Protein AF-A0A7C4CBM2-F1 (afdb_monomer)

Organism: NCBI:txid2052148

Structure (mmCIF, N/CA/C/O backbone):
data_AF-A0A7C4CBM2-F1
#
_entry.id   AF-A0A7C4CBM2-F1
#
loop_
_atom_site.group_PDB
_atom_site.id
_atom_site.type_symbol
_atom_site.label_atom_id
_atom_site.label_alt_id
_atom_site.label_comp_id
_atom_site.label_asym_id
_atom_site.label_entity_id
_atom_site.label_seq_id
_atom_site.pdbx_PDB_ins_code
_atom_site.Cartn_x
_atom_site.Cartn_y
_atom_site.Cartn_z
_atom_site.occupancy
_atom_site.B_iso_or_equiv
_atom_site.auth_seq_id
_atom_site.auth_comp_id
_atom_site.auth_asym_id
_atom_site.auth_atom_id
_atom_site.pdbx_PDB_model_num
ATOM 1 N N . MET A 1 1 ? -11.984 -5.621 19.998 1.00 90.00 1 MET A N 1
ATOM 2 C CA . MET A 1 1 ? -11.445 -4.957 18.802 1.00 90.00 1 MET A CA 1
ATOM 3 C C . MET A 1 1 ? -11.208 -3.490 19.109 1.00 90.00 1 MET A C 1
ATOM 5 O O . MET A 1 1 ? -12.171 -2.756 19.350 1.00 90.00 1 MET A O 1
ATOM 9 N N . ARG A 1 2 ? -9.941 -3.088 19.108 1.00 93.88 2 ARG A N 1
ATOM 10 C CA . ARG A 1 2 ? -9.480 -1.703 19.082 1.00 93.88 2 ARG A CA 1
ATOM 11 C C . ARG A 1 2 ? -8.869 -1.413 17.710 1.00 93.88 2 ARG A C 1
ATOM 13 O O . ARG A 1 2 ? -8.189 -2.272 17.156 1.00 93.88 2 ARG A O 1
ATOM 20 N N . ILE A 1 3 ? -9.127 -0.228 17.161 1.00 96.00 3 ILE A N 1
ATOM 21 C CA . ILE A 1 3 ? -8.537 0.218 15.893 1.00 96.00 3 ILE A CA 1
ATOM 22 C C . ILE A 1 3 ? -7.892 1.590 16.076 1.00 96.00 3 ILE A C 1
ATOM 24 O O . ILE A 1 3 ? -8.563 2.545 16.479 1.00 96.00 3 ILE A O 1
ATOM 28 N N . ASP A 1 4 ? -6.618 1.695 15.715 1.00 96.50 4 ASP A N 1
ATOM 29 C CA . ASP A 1 4 ? -5.874 2.949 15.618 1.00 96.50 4 ASP A CA 1
ATOM 30 C C . ASP A 1 4 ? -5.452 3.196 14.160 1.00 96.50 4 ASP A C 1
ATOM 32 O O . ASP A 1 4 ? -5.182 2.261 13.404 1.00 96.50 4 ASP A O 1
ATOM 36 N N . VAL A 1 5 ? -5.419 4.467 13.751 1.00 97.81 5 VAL A N 1
ATOM 37 C CA . VAL A 1 5 ? -4.916 4.883 12.433 1.00 97.81 5 VAL A CA 1
ATOM 38 C C . VAL A 1 5 ? -3.809 5.904 12.640 1.00 97.81 5 VAL A C 1
ATOM 40 O O . VAL A 1 5 ? -4.028 6.931 13.281 1.00 97.81 5 VAL A O 1
ATOM 43 N N . PHE A 1 6 ? -2.651 5.650 12.045 1.00 97.81 6 PHE A N 1
ATOM 44 C CA . PHE A 1 6 ? -1.525 6.573 11.999 1.00 97.81 6 PHE A CA 1
ATOM 45 C C . PHE A 1 6 ? -1.424 7.157 10.593 1.00 97.81 6 PHE A C 1
ATOM 47 O O . PHE A 1 6 ? -1.439 6.428 9.601 1.00 97.81 6 PHE A O 1
ATOM 54 N N . ALA A 1 7 ? -1.364 8.485 10.500 1.00 97.50 7 ALA A N 1
ATOM 55 C CA . ALA A 1 7 ? -1.367 9.181 9.214 1.00 97.50 7 ALA A CA 1
ATOM 56 C C . ALA A 1 7 ? -0.009 9.155 8.489 1.00 97.50 7 ALA A C 1
ATOM 58 O O . ALA A 1 7 ? 0.059 9.486 7.307 1.00 97.50 7 ALA A O 1
ATOM 59 N N . THR A 1 8 ? 1.050 8.780 9.204 1.00 97.06 8 THR A N 1
ATOM 60 C CA . THR A 1 8 ? 2.399 8.506 8.699 1.00 97.06 8 THR A CA 1
ATOM 61 C C . THR A 1 8 ? 3.011 7.390 9.563 1.00 97.06 8 THR A C 1
ATOM 63 O O . THR A 1 8 ? 2.512 7.138 10.665 1.00 97.06 8 THR A O 1
ATOM 66 N N . PRO A 1 9 ? 4.110 6.739 9.141 1.00 94.81 9 PRO A N 1
ATOM 67 C 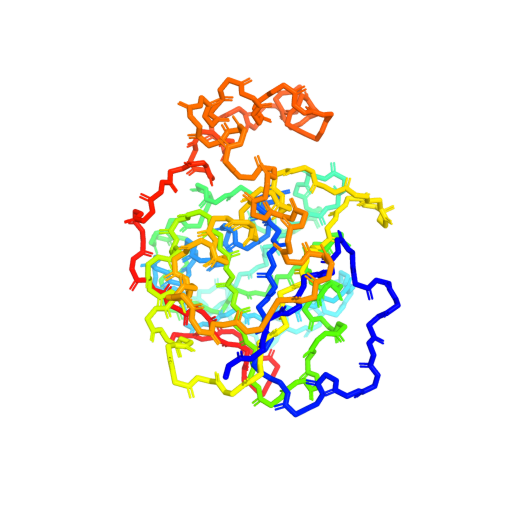CA . PRO A 1 9 ? 4.827 5.779 9.988 1.00 94.81 9 PRO A CA 1
ATOM 68 C C . PRO A 1 9 ? 5.616 6.435 11.141 1.00 94.81 9 PRO A C 1
ATOM 70 O O . PRO A 1 9 ? 6.256 5.741 11.929 1.00 94.81 9 PRO A O 1
ATOM 73 N N . VAL A 1 10 ? 5.608 7.768 11.259 1.00 89.69 10 VAL A N 1
ATOM 74 C CA . VAL A 1 10 ? 6.316 8.486 12.326 1.00 89.69 10 VAL A CA 1
ATOM 75 C C . VAL A 1 10 ? 5.498 8.438 13.615 1.00 89.69 10 VAL A C 1
ATOM 77 O O . VAL A 1 10 ? 4.312 8.756 13.621 1.00 89.69 10 VAL A O 1
ATOM 80 N N . GLY A 1 11 ? 6.151 8.094 14.728 1.00 84.81 11 GLY A N 1
ATOM 81 C CA . GLY A 1 11 ? 5.508 8.067 16.046 1.00 84.81 11 GLY A CA 1
ATOM 82 C C . GLY A 1 11 ? 4.678 6.811 16.314 1.00 84.81 11 GLY A C 1
ATOM 83 O O . GLY A 1 11 ? 3.814 6.835 17.190 1.00 84.81 11 GLY A O 1
ATOM 84 N N . LEU A 1 12 ? 4.931 5.721 15.581 1.00 91.69 12 LEU A N 1
ATOM 85 C CA . LEU A 1 12 ? 4.321 4.427 15.877 1.00 91.69 12 LEU A CA 1
ATOM 86 C C . LEU A 1 12 ? 4.707 3.955 17.290 1.00 91.69 12 LEU A C 1
ATOM 88 O O . LEU A 1 12 ? 5.876 4.057 17.678 1.00 91.69 12 LEU A O 1
ATOM 92 N N . PRO A 1 13 ? 3.748 3.437 18.074 1.00 86.81 13 PRO A N 1
ATOM 93 C CA . PRO A 1 13 ? 4.019 2.979 19.424 1.00 86.81 13 PRO A CA 1
ATOM 94 C C . PRO A 1 13 ? 4.824 1.669 19.401 1.00 86.81 13 PRO A C 1
ATOM 96 O O . PRO A 1 13 ? 4.594 0.826 18.531 1.00 86.81 13 PRO A O 1
ATOM 99 N N . PRO A 1 14 ? 5.680 1.416 20.409 1.00 80.62 14 PRO A N 1
ATOM 100 C CA . PRO A 1 14 ? 6.378 0.133 20.547 1.00 80.62 14 PRO A CA 1
ATOM 101 C C . PRO A 1 14 ? 5.435 -1.081 20.592 1.00 80.62 14 PRO A C 1
ATOM 103 O O . PRO A 1 14 ? 5.788 -2.161 20.129 1.00 80.62 14 PRO A O 1
ATOM 106 N N . ALA A 1 15 ? 4.209 -0.891 21.094 1.00 84.75 15 ALA A N 1
ATOM 107 C CA . ALA A 1 15 ? 3.182 -1.927 21.210 1.00 84.75 15 ALA A CA 1
ATOM 108 C C . ALA A 1 15 ? 2.657 -2.467 19.863 1.00 84.75 15 ALA A C 1
ATOM 110 O O . ALA A 1 15 ? 1.847 -3.391 19.860 1.00 84.75 15 ALA A O 1
ATOM 111 N N . ILE A 1 16 ? 3.113 -1.938 18.719 1.00 89.31 16 ILE A N 1
ATOM 112 C CA . ILE A 1 16 ? 2.714 -2.426 17.391 1.00 89.31 16 ILE A CA 1
ATOM 113 C C . ILE A 1 16 ? 2.991 -3.927 17.197 1.00 89.31 16 ILE A C 1
ATOM 115 O O . ILE A 1 16 ? 2.276 -4.578 16.435 1.00 89.31 16 ILE A O 1
ATOM 119 N N . GLN A 1 17 ? 3.964 -4.478 17.935 1.00 90.94 17 GLN A N 1
ATOM 120 C CA . GLN A 1 17 ? 4.345 -5.894 17.923 1.00 90.94 17 GLN A CA 1
ATOM 121 C C . GLN A 1 17 ? 3.181 -6.847 18.230 1.00 90.94 17 GLN A C 1
ATOM 123 O O . GLN A 1 17 ? 3.126 -7.929 17.661 1.00 90.94 17 GLN A O 1
ATOM 128 N N . GLU A 1 18 ? 2.197 -6.427 19.026 1.00 92.12 18 GLU A N 1
ATOM 129 C CA . GLU A 1 18 ? 1.042 -7.263 19.394 1.00 92.12 18 GLU A CA 1
ATOM 130 C C . GLU A 1 18 ? -0.143 -7.131 18.414 1.00 92.12 18 GLU A C 1
ATOM 132 O O . GLU A 1 18 ? -1.116 -7.895 18.456 1.00 92.12 18 GLU A O 1
ATOM 137 N N . THR A 1 19 ? -0.071 -6.166 17.494 1.00 95.06 19 THR A N 1
ATOM 138 C CA . THR A 1 19 ? -1.201 -5.766 16.644 1.00 95.06 19 THR A CA 1
ATOM 139 C C . THR A 1 19 ? -1.197 -6.454 15.282 1.00 95.06 19 THR A C 1
ATOM 141 O O . THR A 1 19 ? -0.156 -6.874 14.772 1.00 95.06 19 THR A O 1
ATOM 144 N N . ALA A 1 20 ? -2.374 -6.535 14.660 1.00 97.75 20 ALA A N 1
ATOM 145 C CA . ALA A 1 20 ? -2.473 -6.743 13.222 1.00 97.75 20 ALA A CA 1
ATOM 146 C C . ALA A 1 20 ? -2.338 -5.385 12.519 1.00 97.75 20 ALA A C 1
ATOM 148 O O . ALA A 1 20 ? -3.213 -4.524 12.629 1.00 97.75 20 ALA A O 1
ATOM 149 N N . ALA A 1 21 ? -1.228 -5.178 11.819 1.00 98.25 21 ALA A N 1
ATOM 150 C CA . ALA A 1 21 ? -0.918 -3.937 11.134 1.00 98.25 21 ALA A CA 1
ATOM 151 C C . ALA A 1 21 ? -1.314 -3.981 9.649 1.00 98.25 21 ALA A C 1
ATOM 153 O O . ALA A 1 21 ? -1.191 -5.012 8.988 1.00 98.25 21 ALA A O 1
ATOM 154 N N . VAL A 1 22 ? -1.765 -2.850 9.106 1.00 98.75 22 VAL A N 1
ATOM 155 C CA . VAL A 1 22 ? -2.097 -2.686 7.683 1.00 98.75 22 VAL A CA 1
ATOM 156 C C . VAL A 1 22 ? -1.351 -1.481 7.131 1.00 98.75 22 VAL A C 1
ATOM 158 O O . VAL A 1 22 ? -1.604 -0.364 7.575 1.00 98.75 22 VAL A O 1
ATOM 161 N N . MET A 1 23 ? -0.473 -1.680 6.148 1.00 98.69 23 MET A N 1
ATOM 162 C CA . MET A 1 23 ? 0.134 -0.575 5.399 1.00 98.69 23 MET A CA 1
ATOM 163 C C . MET A 1 23 ? -0.805 -0.117 4.280 1.00 98.69 23 MET A C 1
ATOM 165 O O . MET A 1 23 ? -1.334 -0.948 3.536 1.00 98.69 23 MET A O 1
ATOM 169 N N . ILE A 1 24 ? -0.983 1.199 4.149 1.00 98.88 24 ILE A N 1
ATOM 170 C CA . ILE A 1 24 ? -1.733 1.838 3.064 1.00 98.88 24 ILE A CA 1
ATOM 171 C C . ILE A 1 24 ? -0.858 2.901 2.386 1.00 98.88 24 ILE A C 1
ATOM 173 O O . ILE A 1 24 ? -0.432 3.849 3.037 1.00 98.88 24 ILE A O 1
ATOM 177 N N . ASP A 1 25 ? -0.646 2.753 1.078 1.00 98.56 25 ASP A N 1
ATOM 178 C CA . ASP A 1 25 ? 0.009 3.709 0.173 1.00 98.56 25 ASP A CA 1
ATOM 179 C C . ASP A 1 25 ? -0.739 3.644 -1.170 1.00 98.56 25 ASP A C 1
ATOM 181 O O . ASP A 1 25 ? -0.392 2.871 -2.072 1.00 98.56 25 ASP A O 1
ATOM 185 N N . VAL A 1 26 ? -1.854 4.374 -1.255 1.00 98.50 26 VAL A N 1
ATOM 186 C CA . VAL A 1 26 ? -2.825 4.254 -2.355 1.00 98.50 26 VAL A CA 1
ATOM 187 C C . VAL A 1 26 ? -2.196 4.658 -3.683 1.00 98.50 26 VAL A C 1
ATOM 189 O O . VAL A 1 26 ? -2.427 3.999 -4.701 1.00 98.50 26 VAL A O 1
ATOM 192 N N . PHE A 1 27 ? -1.393 5.722 -3.674 1.00 97.44 27 PHE A N 1
ATOM 193 C CA . PHE A 1 27 ? -0.704 6.268 -4.838 1.00 97.44 27 PHE A CA 1
ATOM 194 C C . PHE A 1 27 ? 0.816 6.111 -4.663 1.00 97.44 27 PHE A C 1
ATOM 196 O O . PHE A 1 27 ? 1.525 7.052 -4.358 1.00 97.44 27 PHE A O 1
ATOM 203 N N . ARG A 1 28 ? 1.410 4.949 -4.915 1.00 97.56 28 ARG A N 1
ATOM 204 C CA . ARG A 1 28 ? 0.845 3.790 -5.623 1.00 97.56 28 ARG A CA 1
ATOM 205 C C . ARG A 1 28 ? 1.237 2.458 -4.993 1.00 97.56 28 ARG A C 1
ATOM 207 O O . ARG A 1 28 ? 0.761 1.429 -5.458 1.00 97.56 28 ARG A O 1
ATOM 214 N N . ALA A 1 29 ? 2.098 2.437 -3.975 1.00 98.44 29 ALA A N 1
ATOM 215 C CA . ALA A 1 29 ? 2.822 1.220 -3.611 1.00 98.44 29 ALA A CA 1
ATOM 216 C C . ALA A 1 29 ? 1.900 0.066 -3.179 1.00 98.44 29 ALA A C 1
ATOM 218 O O . ALA A 1 29 ? 2.074 -1.054 -3.661 1.00 98.44 29 ALA A O 1
ATOM 219 N N . SER A 1 30 ? 0.896 0.310 -2.328 1.00 98.81 30 SER A N 1
ATOM 220 C CA . SER A 1 30 ? -0.013 -0.756 -1.889 1.00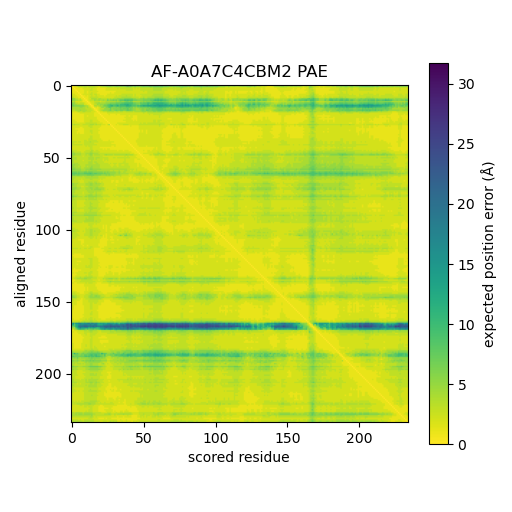 98.81 30 SER A CA 1
ATOM 221 C C . SER A 1 30 ? -0.927 -1.237 -3.021 1.00 98.81 30 SER A C 1
ATOM 223 O O . SER A 1 30 ? -1.165 -2.441 -3.151 1.00 98.81 30 SER A O 1
ATOM 225 N N . THR A 1 31 ? -1.356 -0.327 -3.899 1.00 98.81 31 THR A N 1
ATOM 226 C CA . THR A 1 31 ? -2.102 -0.639 -5.130 1.00 98.81 31 THR A CA 1
ATOM 227 C C . THR A 1 31 ? -1.268 -1.498 -6.090 1.00 98.81 31 THR A C 1
ATOM 229 O O . THR A 1 31 ? -1.760 -2.500 -6.616 1.00 98.81 31 THR A O 1
ATOM 232 N N . THR A 1 32 ? 0.007 -1.157 -6.280 1.00 98.81 32 THR A N 1
ATOM 233 C CA . THR A 1 32 ? 0.957 -1.886 -7.130 1.00 98.81 32 THR A CA 1
ATOM 234 C C . THR A 1 32 ? 1.233 -3.286 -6.592 1.00 98.81 32 THR A C 1
ATOM 236 O O . THR A 1 32 ? 1.105 -4.255 -7.335 1.00 98.81 32 THR A O 1
ATOM 239 N N . ILE A 1 33 ? 1.528 -3.422 -5.295 1.00 98.88 33 ILE A N 1
ATOM 240 C CA . ILE A 1 33 ? 1.758 -4.724 -4.645 1.00 98.88 33 ILE A CA 1
ATOM 241 C C . ILE A 1 33 ? 0.528 -5.629 -4.790 1.00 98.88 33 ILE A C 1
ATOM 243 O O . ILE A 1 33 ? 0.650 -6.790 -5.184 1.00 98.88 33 ILE A O 1
ATOM 247 N N . THR A 1 34 ? -0.660 -5.085 -4.511 1.00 98.88 34 THR A N 1
ATOM 248 C CA . THR A 1 34 ? -1.930 -5.817 -4.624 1.00 98.88 34 THR A CA 1
ATOM 249 C C . THR A 1 34 ? -2.169 -6.290 -6.059 1.00 98.88 34 THR A C 1
ATOM 251 O O . THR A 1 34 ? -2.528 -7.447 -6.277 1.00 98.88 34 THR A O 1
ATOM 254 N N . THR A 1 35 ? -1.911 -5.424 -7.043 1.00 98.81 35 THR A N 1
ATOM 255 C CA . THR A 1 35 ? -2.061 -5.746 -8.470 1.00 98.81 35 THR A CA 1
ATOM 256 C C . THR A 1 35 ? -1.056 -6.807 -8.917 1.00 98.81 35 THR A C 1
ATOM 258 O O . THR A 1 35 ? -1.446 -7.774 -9.563 1.00 98.81 35 THR A O 1
ATOM 261 N N . ALA A 1 36 ? 0.215 -6.689 -8.526 1.00 98.81 36 ALA A N 1
ATOM 262 C CA . ALA A 1 36 ? 1.261 -7.639 -8.896 1.00 98.81 36 ALA A CA 1
ATOM 263 C C . ALA A 1 36 ? 0.953 -9.064 -8.419 1.00 98.81 36 ALA A C 1
ATOM 265 O O . ALA A 1 36 ? 1.059 -10.023 -9.186 1.00 98.81 36 ALA A O 1
ATOM 266 N N . LEU A 1 37 ? 0.531 -9.204 -7.161 1.00 98.88 37 LEU A N 1
ATOM 267 C CA . LEU A 1 37 ? 0.188 -10.503 -6.584 1.00 98.88 37 LEU A CA 1
ATOM 268 C C . LEU A 1 37 ? -1.086 -11.084 -7.205 1.00 98.88 37 LEU A C 1
ATOM 270 O O . LEU A 1 37 ? -1.121 -12.269 -7.527 1.00 98.88 37 LEU A O 1
ATOM 274 N N . ALA A 1 38 ? -2.098 -10.255 -7.469 1.00 98.75 38 ALA A N 1
ATOM 275 C CA . ALA A 1 38 ? -3.293 -10.685 -8.194 1.00 98.75 38 ALA A CA 1
ATOM 276 C C . ALA A 1 38 ? -3.005 -11.107 -9.646 1.00 98.75 38 ALA A C 1
ATOM 278 O O . ALA A 1 38 ? -3.651 -12.017 -10.164 1.00 98.75 38 ALA A O 1
ATOM 279 N N . SER A 1 39 ? -2.001 -10.499 -10.282 1.00 98.75 39 SER A N 1
ATOM 280 C CA . SER A 1 39 ? -1.478 -10.889 -11.599 1.00 98.75 39 SER A CA 1
ATOM 281 C C . SER A 1 39 ? -0.616 -12.160 -11.567 1.00 98.75 39 SER A C 1
ATOM 283 O O . SER A 1 39 ? -0.140 -12.606 -12.612 1.00 98.75 39 SER A O 1
ATOM 285 N N . GLY A 1 40 ? -0.429 -12.777 -10.398 1.00 98.69 40 GLY A N 1
ATOM 286 C CA . GLY A 1 40 ? 0.257 -14.056 -10.242 1.00 98.69 40 GLY A CA 1
ATOM 287 C C . GLY A 1 40 ? 1.746 -13.954 -9.921 1.00 98.69 40 GLY A C 1
ATOM 288 O O . GLY A 1 40 ? 2.451 -14.949 -10.102 1.00 98.69 40 GLY A O 1
ATOM 289 N N . ALA A 1 41 ? 2.246 -12.798 -9.469 1.00 98.75 41 ALA A N 1
ATOM 290 C CA . ALA A 1 41 ? 3.592 -12.717 -8.902 1.00 98.75 41 ALA A CA 1
ATOM 291 C C . ALA A 1 41 ? 3.769 -13.756 -7.786 1.00 98.75 41 ALA A C 1
ATOM 293 O O . ALA A 1 41 ? 2.892 -13.933 -6.942 1.00 98.75 41 ALA A O 1
ATOM 294 N N . ARG A 1 42 ? 4.918 -14.439 -7.772 1.00 98.50 42 ARG A N 1
ATOM 295 C CA . ARG A 1 42 ? 5.238 -15.465 -6.768 1.00 98.50 42 ARG A CA 1
ATOM 296 C C . ARG A 1 42 ? 5.338 -14.859 -5.371 1.00 98.50 42 ARG A C 1
ATOM 298 O O . ARG A 1 42 ? 4.847 -15.438 -4.411 1.00 98.50 42 ARG A O 1
ATOM 305 N N . CYS A 1 43 ? 6.003 -13.713 -5.269 1.00 98.69 43 CYS A N 1
ATOM 306 C CA . CYS A 1 43 ? 6.011 -12.849 -4.096 1.00 98.69 43 CYS A CA 1
ATOM 307 C C . CYS A 1 43 ? 6.569 -11.471 -4.475 1.00 98.69 43 CYS A C 1
ATOM 309 O O . CYS A 1 43 ? 7.184 -11.308 -5.534 1.00 98.69 43 CYS A O 1
ATOM 311 N N . VAL A 1 44 ? 6.403 -10.497 -3.582 1.00 98.81 44 VAL A N 1
ATOM 312 C CA . VAL A 1 44 ? 7.093 -9.202 -3.647 1.00 98.81 44 VAL A CA 1
ATOM 313 C C . VAL A 1 44 ? 8.143 -9.141 -2.537 1.00 98.81 44 VAL A C 1
ATOM 315 O O . VAL A 1 44 ? 7.846 -9.477 -1.395 1.00 98.81 44 VAL A O 1
ATOM 318 N N . LEU A 1 45 ? 9.367 -8.721 -2.848 1.00 98.50 45 LEU A N 1
ATOM 319 C CA . LEU A 1 45 ? 10.438 -8.458 -1.884 1.00 98.50 45 LEU A CA 1
ATOM 320 C C . LEU A 1 45 ? 10.563 -6.938 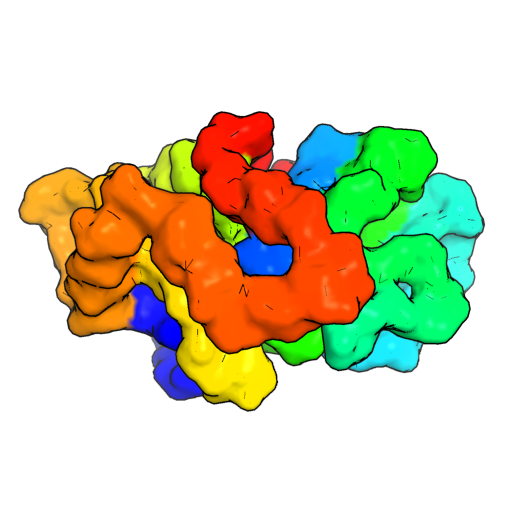-1.693 1.00 98.50 45 LEU A C 1
ATOM 322 O O . LEU A 1 45 ? 11.200 -6.285 -2.524 1.00 98.50 45 LEU A O 1
ATOM 326 N N . PRO A 1 46 ? 9.926 -6.352 -0.662 1.00 98.00 46 PRO A N 1
ATOM 327 C CA . PRO A 1 46 ? 10.001 -4.922 -0.405 1.00 98.00 46 PRO A CA 1
ATOM 328 C C . PRO A 1 46 ? 11.354 -4.553 0.209 1.00 98.00 46 PRO A C 1
ATOM 330 O O . PRO A 1 46 ? 11.761 -5.123 1.220 1.00 98.00 46 PRO A O 1
ATOM 333 N N . VAL A 1 47 ? 12.024 -3.558 -0.367 1.00 97.38 47 VAL A N 1
ATOM 334 C CA . VAL A 1 47 ? 13.305 -3.035 0.126 1.00 97.38 47 VAL A CA 1
ATOM 335 C C . VAL A 1 47 ? 13.331 -1.513 0.148 1.00 97.38 47 VAL A C 1
ATOM 337 O O . VAL A 1 47 ? 12.629 -0.833 -0.610 1.00 97.38 47 VAL A O 1
ATOM 340 N N . THR A 1 48 ? 14.126 -0.952 1.053 1.00 94.75 48 THR A N 1
ATOM 341 C CA . THR A 1 48 ? 14.200 0.500 1.270 1.00 94.75 48 THR A CA 1
ATOM 342 C C . THR A 1 48 ? 15.207 1.186 0.354 1.00 94.75 48 THR A C 1
ATOM 344 O O . THR A 1 48 ? 14.978 2.327 -0.040 1.00 94.75 48 THR A O 1
ATOM 347 N N . ASP A 1 49 ? 16.283 0.501 -0.039 1.00 94.00 49 ASP A N 1
ATOM 348 C CA . ASP A 1 49 ? 17.343 1.049 -0.889 1.00 94.00 49 ASP A CA 1
ATOM 349 C C . ASP A 1 49 ? 17.438 0.356 -2.254 1.00 94.00 49 ASP A C 1
ATOM 351 O O . ASP A 1 49 ? 17.075 -0.811 -2.430 1.00 94.00 49 ASP A O 1
ATOM 355 N N . VAL A 1 50 ? 17.904 1.117 -3.245 1.00 96.69 50 VAL A N 1
ATOM 356 C CA . VAL A 1 50 ? 18.039 0.649 -4.631 1.00 96.69 50 VAL A CA 1
ATOM 357 C C . VAL A 1 50 ? 19.158 -0.382 -4.723 1.00 96.69 50 VAL A C 1
A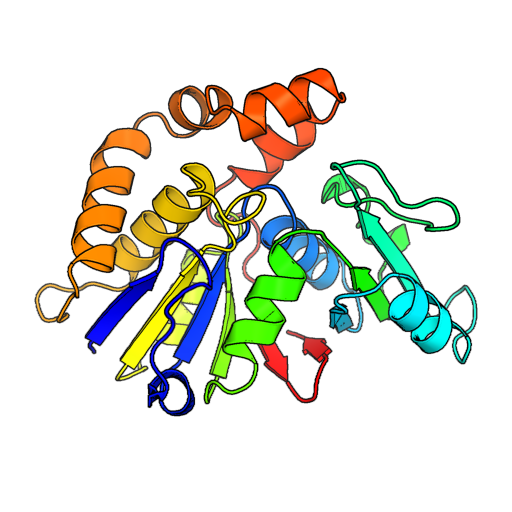TOM 359 O O . VAL A 1 50 ? 19.028 -1.393 -5.408 1.00 96.69 50 VAL A O 1
ATOM 362 N N . GLU A 1 51 ? 20.239 -0.170 -3.985 1.00 96.56 51 GLU A N 1
ATOM 363 C CA . GLU A 1 51 ? 21.401 -1.043 -3.958 1.00 96.56 51 GLU A CA 1
ATOM 364 C C . GLU A 1 51 ? 21.041 -2.430 -3.405 1.00 96.56 51 GLU A C 1
ATOM 366 O O . GLU A 1 51 ? 21.498 -3.445 -3.928 1.00 96.56 51 GLU A O 1
ATOM 371 N N . GLN A 1 52 ? 20.184 -2.508 -2.385 1.00 96.25 52 GLN A N 1
ATOM 372 C CA . GLN A 1 52 ? 19.647 -3.766 -1.870 1.00 96.25 52 GLN A CA 1
ATOM 373 C C . GLN A 1 52 ? 18.746 -4.442 -2.896 1.00 96.25 52 GLN A C 1
ATOM 375 O O . GLN A 1 52 ? 18.834 -5.659 -3.038 1.00 96.25 52 GLN A O 1
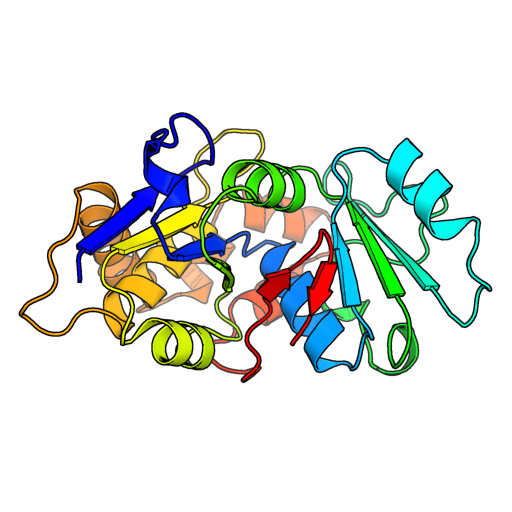ATOM 380 N N . ALA A 1 53 ? 17.927 -3.687 -3.634 1.00 96.94 53 ALA A N 1
ATOM 381 C CA . ALA A 1 53 ? 17.114 -4.255 -4.706 1.00 96.94 53 ALA A CA 1
ATOM 382 C C . ALA A 1 53 ? 17.992 -4.934 -5.770 1.00 96.94 53 ALA A C 1
ATOM 384 O O . ALA A 1 53 ? 17.744 -6.083 -6.133 1.00 96.94 53 ALA A O 1
ATOM 385 N N . VAL A 1 54 ? 19.063 -4.259 -6.202 1.00 96.69 54 VAL A N 1
ATOM 386 C CA . VAL A 1 54 ? 20.032 -4.803 -7.165 1.00 96.69 54 VAL A CA 1
ATOM 387 C C . VAL A 1 54 ? 20.702 -6.066 -6.614 1.00 96.69 54 VAL A C 1
ATOM 389 O O . VAL A 1 54 ? 20.660 -7.106 -7.265 1.00 96.69 54 VAL A O 1
ATOM 392 N N . ARG A 1 55 ? 21.214 -6.033 -5.377 1.00 97.06 55 ARG A N 1
ATOM 393 C CA . ARG A 1 55 ? 21.833 -7.213 -4.741 1.00 97.06 55 ARG A CA 1
ATOM 394 C C . ARG A 1 55 ? 20.870 -8.393 -4.594 1.00 97.06 55 ARG A C 1
ATOM 396 O O . ARG A 1 55 ? 21.273 -9.541 -4.734 1.00 97.06 55 ARG A O 1
ATOM 403 N N . LEU A 1 56 ? 19.600 -8.135 -4.277 1.00 96.25 56 LEU A N 1
ATOM 404 C CA . LEU A 1 56 ? 18.607 -9.196 -4.091 1.00 96.25 56 LEU A CA 1
ATOM 405 C C . LEU A 1 56 ? 18.182 -9.852 -5.401 1.00 96.25 56 LEU A C 1
ATOM 407 O O . LEU A 1 56 ? 17.764 -11.009 -5.359 1.00 96.25 56 LEU A O 1
ATOM 411 N N . ILE A 1 57 ? 18.246 -9.143 -6.532 1.00 97.06 57 ILE A N 1
ATOM 412 C CA . ILE A 1 57 ? 17.877 -9.733 -7.820 1.00 97.06 57 ILE A CA 1
ATOM 413 C C . ILE A 1 57 ? 19.021 -10.529 -8.463 1.00 97.06 57 ILE A C 1
ATOM 415 O O . ILE A 1 57 ? 18.734 -11.469 -9.195 1.00 97.06 57 ILE A O 1
ATOM 419 N N . GLU A 1 58 ? 20.287 -10.215 -8.160 1.00 96.50 58 GLU A N 1
ATOM 420 C CA . GLU A 1 58 ? 21.483 -10.873 -8.729 1.00 96.50 58 GLU A CA 1
ATOM 421 C C . GLU A 1 58 ? 21.428 -12.415 -8.789 1.00 96.50 58 GLU A C 1
ATOM 423 O O . GLU A 1 58 ? 21.851 -12.972 -9.804 1.00 96.50 58 GLU A O 1
ATOM 428 N N . PRO A 1 59 ? 20.912 -13.139 -7.772 1.00 96.50 59 PRO A N 1
ATOM 429 C CA . PRO A 1 59 ? 20.867 -14.600 -7.809 1.00 96.50 59 PRO A CA 1
ATOM 430 C C . PRO A 1 59 ? 19.804 -15.185 -8.753 1.00 96.50 59 PRO A C 1
ATOM 432 O O . PRO A 1 59 ? 19.813 -16.393 -8.986 1.00 96.50 59 PRO A O 1
ATOM 435 N N . TYR A 1 60 ? 18.863 -14.375 -9.244 1.00 96.56 60 TYR A N 1
ATOM 436 C CA . TYR A 1 60 ? 17.739 -14.827 -10.062 1.00 96.56 60 TYR A CA 1
ATOM 437 C C . TYR A 1 60 ? 18.030 -14.699 -11.554 1.00 96.56 60 TYR A C 1
ATOM 439 O O . TYR A 1 60 ? 18.689 -13.767 -12.018 1.00 96.56 60 TYR A O 1
ATOM 447 N N . ARG A 1 61 ? 17.448 -15.605 -12.340 1.00 95.50 61 ARG A N 1
ATOM 448 C CA . ARG A 1 61 ? 17.415 -15.461 -13.799 1.00 95.50 61 ARG A CA 1
ATOM 449 C C . ARG A 1 61 ? 16.397 -14.390 -14.208 1.00 95.50 61 ARG A C 1
ATOM 451 O O . ARG A 1 61 ? 15.445 -14.106 -13.480 1.00 95.50 61 ARG A O 1
ATOM 458 N N . SER A 1 62 ? 16.558 -13.822 -15.403 1.00 88.81 62 SER A N 1
ATOM 459 C CA . SER A 1 62 ? 15.680 -12.753 -15.914 1.00 88.81 62 SER A CA 1
ATOM 460 C C . SER A 1 62 ? 14.213 -13.168 -16.084 1.00 88.81 62 SER A C 1
ATOM 462 O O . SER A 1 62 ? 13.327 -12.318 -16.093 1.00 88.81 62 SER A O 1
ATOM 464 N N . ASP A 1 63 ? 13.939 -14.465 -16.220 1.00 93.62 63 ASP A N 1
ATOM 465 C CA . ASP A 1 63 ? 12.597 -15.038 -16.282 1.00 93.62 63 ASP A CA 1
ATOM 466 C C . ASP A 1 63 ? 12.012 -15.386 -14.904 1.00 93.62 63 ASP A C 1
ATOM 468 O O . ASP A 1 63 ? 10.808 -15.622 -14.804 1.00 93.62 63 ASP A O 1
ATOM 472 N N . GLU A 1 64 ? 12.821 -15.360 -13.840 1.00 97.56 64 GLU A N 1
ATOM 473 C CA . GLU A 1 64 ? 12.435 -15.731 -12.473 1.00 97.56 64 GLU A CA 1
ATOM 474 C C . GLU A 1 64 ? 12.148 -14.533 -11.564 1.00 97.56 64 GLU A C 1
ATOM 476 O O . GLU A 1 64 ? 11.423 -14.688 -10.574 1.00 97.56 64 GLU A O 1
ATOM 481 N N . ALA A 1 65 ? 12.724 -13.366 -11.859 1.00 98.25 65 ALA A N 1
ATOM 482 C CA . ALA A 1 65 ? 12.556 -12.160 -11.062 1.00 98.25 65 ALA A CA 1
ATOM 483 C C . ALA A 1 65 ? 12.592 -10.879 -11.902 1.00 98.25 65 ALA A C 1
ATOM 485 O O . ALA A 1 65 ? 13.129 -10.845 -13.006 1.00 98.25 65 ALA A O 1
ATOM 486 N N . VAL A 1 66 ? 12.023 -9.807 -11.353 1.00 98.44 66 VAL A N 1
ATOM 487 C CA . VAL A 1 66 ? 11.958 -8.491 -11.988 1.00 98.44 66 VAL A CA 1
ATOM 488 C C . VAL A 1 66 ? 12.151 -7.378 -10.956 1.00 98.44 66 VAL A C 1
ATOM 490 O O . VAL A 1 66 ? 11.648 -7.471 -9.836 1.00 98.44 66 VAL A O 1
ATOM 493 N N . LEU A 1 67 ? 12.879 -6.324 -11.336 1.00 98.50 67 LEU A N 1
ATOM 494 C CA . LEU A 1 67 ? 12.996 -5.094 -10.551 1.00 98.50 67 LEU A CA 1
ATOM 495 C C . LEU A 1 67 ? 11.828 -4.160 -10.868 1.00 98.50 67 LEU A C 1
ATOM 497 O O . LEU A 1 67 ? 11.601 -3.812 -12.032 1.00 98.50 67 LEU A O 1
ATOM 501 N N . GLY A 1 68 ? 11.122 -3.745 -9.821 1.00 98.44 68 GLY A N 1
ATOM 502 C CA . GLY A 1 68 ? 10.022 -2.793 -9.871 1.00 98.44 68 GLY A CA 1
ATOM 503 C C . GLY A 1 68 ? 10.215 -1.677 -8.851 1.00 98.44 68 GLY A C 1
ATOM 504 O O . GLY A 1 68 ? 10.756 -1.908 -7.772 1.00 98.44 68 GLY A O 1
ATOM 505 N N . GLY A 1 69 ? 9.805 -0.451 -9.155 1.00 97.56 69 GLY A N 1
ATOM 506 C CA . GLY A 1 69 ? 9.904 0.609 -8.158 1.00 97.56 69 GLY A CA 1
ATOM 507 C C . GLY A 1 69 ? 9.987 2.019 -8.696 1.00 97.56 69 GLY A C 1
ATOM 508 O O . GLY A 1 69 ? 9.960 2.262 -9.902 1.00 97.56 69 GLY A O 1
ATOM 509 N N . GLU A 1 70 ? 10.094 2.962 -7.767 1.00 97.81 70 GLU A N 1
ATOM 510 C CA . GLU A 1 70 ? 10.203 4.375 -8.101 1.00 97.81 70 GLU A CA 1
ATOM 511 C C . GLU A 1 70 ? 11.119 5.165 -7.169 1.00 97.81 70 GLU A C 1
ATOM 513 O O . GLU A 1 70 ? 11.323 4.818 -6.002 1.00 97.81 70 GLU A O 1
ATOM 518 N N . ARG A 1 71 ? 11.632 6.267 -7.714 1.00 96.81 71 ARG A N 1
ATOM 519 C CA . ARG A 1 71 ? 12.096 7.443 -6.980 1.00 96.81 71 ARG A CA 1
ATOM 520 C C . ARG A 1 71 ? 11.476 8.660 -7.651 1.00 96.81 71 ARG A C 1
ATOM 522 O O . ARG A 1 71 ? 11.371 8.707 -8.876 1.00 96.81 71 ARG A O 1
ATOM 529 N N . ASP A 1 72 ? 10.993 9.609 -6.857 1.00 92.88 72 ASP A N 1
ATOM 530 C CA . ASP A 1 72 ? 10.282 10.794 -7.353 1.00 92.88 72 ASP A CA 1
ATOM 531 C C . ASP A 1 72 ? 9.113 10.473 -8.310 1.00 92.88 72 ASP A C 1
ATOM 533 O O . ASP A 1 72 ? 8.759 11.258 -9.190 1.00 92.88 72 ASP A O 1
ATOM 537 N N . SER A 1 73 ? 8.445 9.341 -8.100 1.00 94.31 73 SER A N 1
ATOM 538 C CA . SER A 1 73 ? 7.365 8.761 -8.912 1.00 94.31 73 SER A CA 1
ATOM 539 C C . SER A 1 73 ? 7.744 8.300 -10.315 1.00 94.31 73 SER A C 1
ATOM 541 O O . SER A 1 73 ? 6.857 7.890 -11.070 1.00 94.31 73 SER A O 1
ATOM 543 N N . LEU A 1 74 ? 9.028 8.318 -10.654 1.00 97.00 74 LEU A N 1
ATOM 544 C CA . LEU A 1 74 ? 9.552 7.813 -11.914 1.00 97.00 74 LEU A CA 1
ATOM 545 C C . LEU A 1 74 ? 10.189 6.443 -11.705 1.00 97.00 74 LEU A C 1
ATOM 547 O O . LEU A 1 74 ? 10.705 6.140 -10.629 1.00 97.00 74 LEU A O 1
ATOM 551 N N . ARG A 1 75 ? 10.139 5.612 -12.748 1.00 98.06 75 ARG A N 1
ATOM 552 C CA . ARG A 1 75 ? 10.838 4.326 -12.761 1.00 98.06 75 ARG A CA 1
ATOM 553 C C . ARG A 1 75 ? 12.332 4.563 -12.548 1.00 98.06 75 ARG A C 1
ATOM 555 O O . ARG A 1 75 ? 12.898 5.474 -13.143 1.00 98.06 75 ARG A O 1
ATOM 562 N N . ILE A 1 76 ? 12.942 3.734 -11.710 1.00 98.25 76 ILE A N 1
ATOM 563 C CA . ILE A 1 76 ? 14.378 3.792 -11.424 1.00 98.25 76 ILE A CA 1
ATOM 564 C C . ILE A 1 76 ? 15.161 3.336 -12.662 1.00 98.25 76 ILE A C 1
ATOM 566 O O . ILE A 1 76 ? 14.775 2.375 -13.330 1.00 98.25 76 ILE A O 1
ATOM 570 N N . ASP A 1 77 ? 16.268 4.007 -12.971 1.00 96.75 77 ASP A N 1
ATOM 571 C CA . ASP A 1 77 ? 17.123 3.619 -14.091 1.00 96.75 77 ASP A CA 1
ATOM 572 C C . ASP A 1 77 ? 17.641 2.184 -13.918 1.00 96.75 77 ASP A C 1
ATOM 574 O O . ASP A 1 77 ? 18.098 1.779 -12.850 1.00 96.75 77 ASP A O 1
ATOM 578 N N . GLY A 1 78 ? 17.529 1.388 -14.983 1.00 95.62 78 GLY A N 1
ATOM 579 C CA . GLY A 1 78 ? 17.861 -0.039 -14.969 1.00 95.62 78 GLY A CA 1
ATOM 580 C C . GLY A 1 78 ? 16.763 -0.957 -14.418 1.00 95.62 78 GLY A C 1
ATOM 581 O O . GLY A 1 78 ? 16.887 -2.174 -14.545 1.00 95.62 78 GLY A O 1
ATOM 582 N N . PHE A 1 79 ? 15.672 -0.422 -13.860 1.00 98.06 79 PHE A N 1
ATOM 583 C CA . PHE A 1 79 ? 14.529 -1.237 -13.447 1.00 98.06 79 PHE A CA 1
ATOM 584 C C . PHE A 1 79 ? 13.627 -1.543 -14.642 1.00 98.06 79 PHE A C 1
ATOM 586 O O . PHE A 1 79 ? 13.425 -0.713 -15.532 1.00 98.06 79 PHE A O 1
ATOM 593 N N . ALA A 1 80 ? 13.045 -2.741 -14.647 1.00 97.94 80 ALA A N 1
ATOM 594 C CA . ALA A 1 80 ? 12.135 -3.157 -15.706 1.00 97.94 80 ALA A CA 1
ATOM 595 C C . ALA A 1 80 ? 10.762 -2.483 -15.566 1.00 97.94 80 ALA A C 1
ATOM 597 O O . ALA A 1 80 ? 10.198 -2.029 -16.563 1.00 97.94 80 ALA A O 1
ATOM 598 N N . LEU A 1 81 ? 10.253 -2.374 -14.335 1.00 98.44 81 LEU A N 1
ATOM 599 C CA . LEU A 1 81 ? 8.929 -1.826 -14.027 1.00 98.44 81 LEU A CA 1
ATOM 600 C C . LEU A 1 81 ? 9.037 -0.597 -13.114 1.00 98.44 81 LEU A C 1
ATOM 602 O O . LEU A 1 81 ? 9.919 -0.510 -12.259 1.00 98.44 81 LEU A O 1
ATOM 606 N N . GLY A 1 82 ? 8.134 0.361 -13.294 1.00 98.38 82 GLY A N 1
ATOM 607 C CA . GLY A 1 82 ? 7.945 1.506 -12.411 1.00 98.38 82 GLY A CA 1
ATOM 608 C C . GLY A 1 82 ? 7.083 1.171 -11.193 1.00 98.38 82 GLY A C 1
ATOM 609 O O . GLY A 1 82 ? 7.038 0.037 -10.721 1.00 98.38 82 GLY A O 1
ATOM 610 N N . ASN A 1 83 ? 6.364 2.170 -10.683 1.00 98.25 83 ASN A N 1
ATOM 611 C CA . ASN A 1 83 ? 5.339 1.999 -9.647 1.00 98.25 83 ASN A CA 1
ATOM 612 C C . ASN A 1 83 ? 3.920 2.232 -10.206 1.00 98.25 83 ASN A C 1
ATOM 614 O O . ASN A 1 83 ? 3.016 2.576 -9.451 1.00 98.25 83 ASN A O 1
ATOM 618 N N . SER A 1 84 ? 3.714 2.109 -11.523 1.00 98.44 84 SER A N 1
ATOM 619 C CA . SER A 1 84 ? 2.361 2.062 -12.086 1.00 98.44 84 SER A CA 1
ATOM 620 C C . SER A 1 84 ? 1.800 0.647 -11.934 1.00 98.44 84 SER A C 1
ATOM 622 O O . SER A 1 84 ? 2.417 -0.289 -12.442 1.00 98.44 84 SER A O 1
ATOM 624 N N . PRO A 1 85 ? 0.622 0.451 -11.313 1.00 98.25 85 PRO A N 1
ATOM 625 C CA . PRO A 1 85 ? -0.001 -0.869 -11.209 1.00 98.25 85 PRO A CA 1
ATOM 626 C C . PRO A 1 85 ? -0.240 -1.540 -12.571 1.00 98.25 85 PRO A C 1
ATOM 628 O O . PRO A 1 85 ? -0.188 -2.764 -12.670 1.00 98.25 85 PRO A O 1
ATOM 631 N N . ALA A 1 86 ? -0.461 -0.756 -13.633 1.00 97.12 86 ALA A N 1
ATOM 632 C CA . ALA A 1 86 ? -0.707 -1.271 -14.979 1.00 97.12 86 ALA A CA 1
ATOM 633 C C . ALA A 1 86 ? 0.525 -1.952 -15.606 1.00 97.12 86 ALA A C 1
ATOM 635 O O . ALA A 1 86 ? 0.372 -2.790 -16.494 1.00 97.12 86 ALA A O 1
ATOM 636 N N . GLU A 1 87 ? 1.735 -1.640 -15.128 1.00 98.31 87 GLU A N 1
ATOM 637 C CA . GLU A 1 87 ? 2.974 -2.302 -15.560 1.00 98.31 87 GLU A CA 1
ATOM 638 C C . GLU A 1 87 ? 3.081 -3.749 -15.037 1.00 98.31 87 GLU A C 1
ATOM 640 O O . GLU A 1 87 ? 3.820 -4.560 -15.591 1.00 98.31 87 GLU A O 1
ATOM 645 N N . TYR A 1 88 ? 2.310 -4.109 -14.005 1.00 98.50 88 TYR A N 1
ATOM 646 C CA . TYR A 1 88 ? 2.358 -5.411 -13.332 1.00 98.50 88 TYR A CA 1
ATOM 647 C C . TYR A 1 88 ? 1.307 -6.369 -13.901 1.00 98.50 88 TYR A C 1
ATOM 649 O O . TYR A 1 88 ? 0.511 -6.969 -13.175 1.00 98.50 88 TYR A O 1
ATOM 657 N N . SER A 1 89 ? 1.285 -6.493 -15.229 1.00 98.25 89 SER A N 1
ATOM 658 C CA . SER A 1 89 ? 0.418 -7.434 -15.940 1.00 98.25 89 SER A CA 1
ATOM 659 C C . SER A 1 89 ? 0.832 -8.886 -15.684 1.00 98.25 89 SER A C 1
ATOM 661 O O . SER A 1 89 ? 1.968 -9.170 -15.298 1.00 98.25 89 SER A O 1
ATOM 663 N N . ARG A 1 90 ? -0.072 -9.833 -15.959 1.00 98.19 90 ARG A N 1
ATOM 664 C CA . ARG A 1 90 ? 0.225 -11.269 -15.842 1.00 98.19 90 ARG A CA 1
ATOM 665 C C . ARG A 1 90 ? 1.485 -11.665 -16.619 1.00 98.19 90 ARG A C 1
ATOM 667 O O . ARG A 1 90 ? 2.330 -12.359 -16.071 1.00 98.19 90 ARG A O 1
ATOM 674 N N . ASP A 1 91 ? 1.652 -11.176 -17.844 1.00 97.94 91 ASP A N 1
ATOM 675 C CA . ASP A 1 91 ? 2.824 -11.490 -18.675 1.00 97.94 91 ASP A CA 1
ATOM 676 C C . ASP A 1 91 ? 4.130 -10.931 -18.087 1.00 97.94 91 ASP A C 1
ATOM 678 O O . ASP A 1 91 ? 5.203 -11.514 -18.259 1.00 97.94 91 ASP A O 1
ATOM 682 N N . ALA A 1 92 ? 4.049 -9.810 -17.365 1.00 97.94 92 ALA A N 1
ATOM 683 C CA . ALA A 1 92 ? 5.203 -9.184 -16.738 1.00 97.94 92 ALA A CA 1
ATOM 684 C C . ALA A 1 92 ? 5.643 -9.897 -15.450 1.00 97.94 92 ALA A C 1
ATOM 686 O O . ALA A 1 92 ? 6.846 -9.941 -15.177 1.00 97.94 92 ALA A O 1
ATOM 687 N N . VAL A 1 93 ? 4.709 -10.440 -14.655 1.00 98.50 93 VAL A N 1
ATOM 688 C CA . VAL A 1 93 ? 5.019 -10.881 -13.279 1.00 98.50 93 VAL A CA 1
ATOM 689 C C . VAL A 1 93 ? 4.608 -12.304 -12.912 1.00 98.50 93 VAL A C 1
ATOM 691 O O . VAL A 1 93 ? 5.066 -12.788 -11.879 1.00 98.50 93 VAL A O 1
ATOM 694 N N . ALA A 1 94 ? 3.793 -13.006 -13.703 1.00 98.50 94 ALA A N 1
ATOM 695 C CA . ALA A 1 94 ? 3.301 -14.329 -13.317 1.00 98.50 94 ALA A CA 1
ATOM 696 C C . ALA A 1 94 ? 4.444 -15.319 -13.039 1.00 98.50 94 ALA A C 1
ATOM 698 O O . ALA A 1 94 ? 5.329 -15.525 -13.867 1.00 98.50 94 ALA A O 1
ATOM 699 N N . GLY A 1 95 ? 4.429 -15.931 -11.853 1.00 98.38 95 GLY A N 1
ATOM 700 C CA . GLY A 1 95 ? 5.452 -16.869 -11.385 1.00 98.38 95 GLY A CA 1
ATOM 701 C C . GLY A 1 95 ? 6.789 -16.231 -10.983 1.00 98.38 95 GLY A C 1
ATOM 702 O O . GLY A 1 95 ? 7.653 -16.941 -10.458 1.00 98.38 95 GLY A O 1
ATOM 703 N N . ARG A 1 96 ? 6.960 -14.914 -11.170 1.00 98.56 96 ARG A N 1
ATOM 704 C CA . ARG A 1 96 ? 8.206 -14.184 -10.893 1.00 98.56 96 ARG A CA 1
ATOM 705 C C . ARG A 1 96 ? 8.242 -13.599 -9.488 1.00 98.56 96 ARG A C 1
ATOM 707 O O . ARG A 1 96 ? 7.210 -13.273 -8.906 1.00 98.56 96 ARG A O 1
ATOM 714 N N . VAL A 1 97 ? 9.446 -13.431 -8.953 1.00 98.69 97 VAL A N 1
ATOM 715 C CA . VAL A 1 97 ? 9.706 -12.582 -7.782 1.00 98.69 97 VAL A CA 1
ATOM 716 C C . VAL A 1 97 ? 9.771 -11.128 -8.228 1.00 98.69 97 VAL A C 1
ATOM 718 O O . VAL A 1 97 ? 10.506 -10.794 -9.150 1.00 98.69 97 VAL A O 1
ATOM 721 N N . VAL A 1 98 ? 9.043 -10.246 -7.556 1.00 98.75 98 VAL A N 1
ATOM 722 C CA . VAL A 1 98 ? 9.144 -8.802 -7.786 1.00 98.75 98 VAL A CA 1
ATOM 723 C C . VAL A 1 98 ? 10.011 -8.201 -6.688 1.00 98.75 98 VAL A C 1
ATOM 725 O O . VAL A 1 98 ? 9.581 -8.132 -5.541 1.00 98.75 98 VAL A O 1
ATOM 728 N N . VAL A 1 99 ? 11.221 -7.756 -7.011 1.00 98.62 99 VAL A N 1
ATOM 729 C CA . VAL A 1 99 ? 12.045 -6.985 -6.071 1.00 98.62 99 VAL A CA 1
ATOM 730 C C . VAL A 1 99 ? 11.629 -5.523 -6.174 1.00 98.62 99 VAL A C 1
ATOM 732 O O . VAL A 1 99 ? 11.737 -4.928 -7.246 1.00 98.62 99 VAL A O 1
ATOM 735 N N . PHE A 1 100 ? 11.092 -4.969 -5.086 1.00 98.62 100 PHE A N 1
ATOM 736 C CA . PHE A 1 100 ? 10.307 -3.740 -5.125 1.00 98.62 100 PHE A CA 1
ATOM 737 C C . PHE A 1 100 ? 10.810 -2.679 -4.147 1.00 98.62 100 PHE A C 1
ATOM 739 O O . PHE A 1 100 ? 10.918 -2.942 -2.951 1.00 98.62 100 PHE A O 1
ATOM 746 N N . THR A 1 101 ? 11.071 -1.460 -4.626 1.00 98.12 101 THR A N 1
ATOM 747 C CA . THR A 1 101 ? 11.434 -0.324 -3.762 1.00 98.12 101 THR A CA 1
ATOM 748 C C . THR A 1 101 ? 10.699 0.955 -4.140 1.00 98.12 101 THR A C 1
ATOM 750 O O . THR A 1 101 ? 10.525 1.277 -5.311 1.00 98.12 101 THR A O 1
ATOM 753 N N . THR A 1 102 ? 10.279 1.712 -3.131 1.00 96.69 102 THR A N 1
ATOM 754 C CA . THR A 1 102 ? 9.566 2.987 -3.287 1.00 96.69 102 THR A CA 1
ATOM 755 C C . THR A 1 102 ? 10.020 3.960 -2.208 1.00 96.69 102 THR A C 1
ATOM 757 O O . THR A 1 102 ? 10.696 3.579 -1.256 1.00 96.69 102 THR A O 1
ATOM 760 N N . THR A 1 103 ? 9.634 5.216 -2.350 1.00 93.81 103 THR A N 1
ATOM 761 C CA . THR A 1 103 ? 9.970 6.292 -1.422 1.00 93.81 103 THR A CA 1
ATOM 762 C C . THR A 1 103 ? 9.203 6.154 -0.105 1.00 93.81 103 THR A C 1
ATOM 764 O O . THR A 1 103 ? 9.785 6.327 0.962 1.00 93.81 103 THR A O 1
ATOM 767 N N . ASN A 1 104 ? 7.906 5.823 -0.167 1.00 93.31 104 ASN A N 1
ATOM 768 C CA . ASN A 1 104 ? 7.016 5.854 0.999 1.00 93.31 104 ASN A CA 1
ATOM 769 C C . ASN A 1 104 ? 6.611 4.442 1.453 1.00 93.31 104 ASN A C 1
ATOM 771 O O . ASN A 1 104 ? 6.913 4.041 2.577 1.00 93.31 104 ASN A O 1
ATOM 775 N N . GLY A 1 105 ? 5.957 3.661 0.589 1.00 93.31 105 GLY A N 1
ATOM 776 C CA . GLY A 1 105 ? 5.328 2.395 0.970 1.00 93.31 105 GLY A CA 1
ATOM 777 C C . GLY A 1 105 ? 6.274 1.334 1.528 1.00 93.31 105 GLY A C 1
ATOM 778 O O . GLY A 1 105 ? 5.936 0.676 2.511 1.00 93.31 105 GLY A O 1
ATOM 779 N N . THR A 1 106 ? 7.477 1.174 0.967 1.00 93.88 106 THR A N 1
ATOM 780 C CA . THR A 1 106 ? 8.451 0.201 1.501 1.00 93.88 106 THR A CA 1
ATOM 781 C C . THR A 1 106 ? 9.061 0.651 2.828 1.00 93.88 106 THR A C 1
ATOM 783 O O . THR A 1 106 ? 9.310 -0.192 3.687 1.00 93.88 106 THR A O 1
ATOM 786 N N . ALA A 1 107 ? 9.213 1.959 3.055 1.00 94.69 107 ALA A N 1
ATOM 787 C CA . ALA A 1 107 ? 9.603 2.498 4.357 1.00 94.69 107 ALA A CA 1
ATOM 788 C C . ALA A 1 107 ? 8.494 2.303 5.408 1.00 94.69 107 ALA A C 1
ATOM 790 O O . ALA A 1 107 ? 8.775 1.904 6.538 1.00 94.69 107 ALA A O 1
ATOM 791 N N . ALA A 1 108 ? 7.228 2.509 5.031 1.00 97.00 108 ALA A N 1
ATOM 792 C CA . ALA A 1 108 ? 6.085 2.251 5.904 1.00 97.00 108 ALA A CA 1
ATOM 793 C C . ALA A 1 108 ? 5.950 0.761 6.259 1.00 97.00 108 ALA A C 1
ATOM 795 O O . ALA A 1 108 ? 5.718 0.431 7.419 1.00 97.00 108 ALA A O 1
ATOM 796 N N . LEU A 1 109 ? 6.165 -0.141 5.293 1.00 96.94 109 LEU A N 1
ATOM 797 C CA . LEU A 1 109 ? 6.230 -1.586 5.540 1.00 96.94 109 LEU A CA 1
ATOM 798 C C . LEU A 1 109 ? 7.355 -1.955 6.506 1.00 96.94 109 LEU A C 1
ATOM 800 O O . LEU A 1 109 ? 7.118 -2.711 7.444 1.00 96.94 109 LEU A O 1
ATOM 804 N N . ALA A 1 110 ? 8.556 -1.404 6.311 1.00 95.75 110 ALA A N 1
ATOM 805 C CA . ALA A 1 110 ? 9.681 -1.636 7.213 1.00 95.75 110 ALA A CA 1
ATOM 806 C C . ALA A 1 110 ? 9.366 -1.169 8.646 1.00 95.75 110 ALA A C 1
ATOM 808 O O . ALA A 1 110 ? 9.679 -1.874 9.603 1.00 95.75 110 ALA A O 1
ATOM 809 N N . ALA A 1 111 ? 8.681 -0.030 8.795 1.00 95.69 111 ALA A N 1
ATOM 810 C CA . ALA A 1 111 ? 8.295 0.516 10.096 1.00 95.69 111 ALA A CA 1
ATOM 811 C C . ALA A 1 111 ? 7.298 -0.369 10.867 1.00 95.69 111 ALA A C 1
ATOM 813 O O . ALA A 1 111 ? 7.281 -0.338 12.096 1.00 95.69 111 ALA A O 1
ATOM 814 N N . ILE A 1 112 ? 6.488 -1.170 10.165 1.00 96.88 112 ILE A N 1
ATOM 815 C CA . ILE A 1 112 ? 5.506 -2.076 10.782 1.00 96.88 112 ILE A CA 1
ATOM 816 C C . ILE A 1 112 ? 5.909 -3.552 10.719 1.00 96.88 112 ILE A C 1
ATOM 818 O O . ILE A 1 112 ? 5.154 -4.395 11.191 1.00 96.88 112 ILE A O 1
ATOM 822 N N . ALA A 1 113 ? 7.082 -3.885 10.171 1.00 95.94 113 ALA A N 1
ATOM 823 C CA . ALA A 1 113 ? 7.505 -5.267 9.931 1.00 95.94 113 ALA A CA 1
ATOM 824 C C . ALA A 1 113 ? 7.583 -6.125 11.208 1.00 95.94 113 ALA A C 1
ATOM 826 O O . ALA A 1 113 ? 7.505 -7.346 11.129 1.00 95.94 113 ALA A O 1
ATOM 827 N N . GLY A 1 114 ? 7.728 -5.488 12.375 1.00 94.88 114 GLY A N 1
ATOM 828 C CA . GLY A 1 114 ? 7.723 -6.153 13.678 1.00 94.88 114 GLY A CA 1
ATOM 829 C C . GLY A 1 114 ? 6.335 -6.446 14.255 1.00 94.88 114 GLY A C 1
ATOM 830 O O . GLY A 1 114 ? 6.266 -7.021 15.335 1.00 94.88 114 GLY A O 1
ATOM 831 N N . ALA A 1 115 ? 5.243 -6.039 13.599 1.00 97.12 115 ALA A N 1
ATOM 832 C CA . ALA A 1 115 ? 3.890 -6.364 14.046 1.00 97.12 115 ALA A CA 1
ATOM 833 C C . ALA A 1 115 ? 3.608 -7.870 13.921 1.00 97.12 115 ALA A C 1
ATOM 835 O O . ALA A 1 115 ? 4.076 -8.513 12.981 1.00 97.12 115 ALA A O 1
ATOM 836 N N . ARG A 1 116 ? 2.779 -8.424 14.816 1.00 96.19 116 ARG A N 1
ATOM 837 C CA . ARG A 1 116 ? 2.373 -9.844 14.809 1.00 96.19 116 ARG A CA 1
ATOM 838 C C . ARG A 1 116 ? 1.850 -10.307 13.451 1.00 96.19 116 ARG A C 1
ATOM 840 O O . ARG A 1 116 ? 2.043 -11.459 13.066 1.00 96.19 116 ARG A O 1
ATOM 847 N N . ARG A 1 117 ? 1.150 -9.425 12.741 1.00 97.88 117 ARG A N 1
ATOM 848 C CA . ARG A 1 117 ? 0.653 -9.668 11.388 1.00 97.88 117 ARG A CA 1
ATOM 849 C C . ARG A 1 117 ? 0.712 -8.374 10.599 1.00 97.88 117 ARG A C 1
ATOM 851 O O . ARG A 1 117 ? 0.295 -7.344 11.112 1.00 97.88 117 ARG A O 1
ATOM 858 N N . VAL A 1 118 ? 1.182 -8.428 9.357 1.00 98.62 118 VAL A N 1
ATOM 859 C CA . VAL A 1 118 ? 1.328 -7.247 8.499 1.00 98.62 118 VAL A CA 1
ATOM 860 C C . VAL A 1 118 ? 0.635 -7.492 7.169 1.00 98.62 118 VAL A C 1
ATOM 862 O O . VAL A 1 118 ? 1.031 -8.379 6.417 1.00 98.62 118 VAL A O 1
ATOM 865 N N . LEU A 1 119 ? -0.388 -6.698 6.874 1.00 98.81 119 LEU A N 1
ATOM 866 C CA . LEU A 1 119 ? -1.155 -6.749 5.633 1.00 98.81 119 LEU A CA 1
ATOM 867 C C . LEU A 1 119 ? -0.909 -5.500 4.782 1.00 98.81 119 LEU A C 1
ATOM 869 O O . LEU A 1 119 ? -0.538 -4.441 5.292 1.00 98.81 119 LEU A O 1
ATOM 873 N N . VAL A 1 120 ? -1.175 -5.607 3.483 1.00 98.88 120 VAL A N 1
ATOM 874 C CA . VAL A 1 120 ? -1.191 -4.467 2.559 1.00 98.88 120 VAL A CA 1
ATOM 875 C C . VAL A 1 120 ? -2.627 -4.175 2.138 1.00 98.88 120 VAL A C 1
ATOM 877 O O . VAL A 1 120 ? -3.326 -5.043 1.610 1.00 98.88 120 VAL A O 1
ATOM 880 N N . GLY A 1 121 ? -3.064 -2.940 2.375 1.00 98.75 121 GLY A N 1
ATOM 881 C CA . GLY A 1 121 ? -4.401 -2.463 2.046 1.00 98.75 121 GLY A CA 1
ATOM 882 C C . GLY A 1 121 ? -4.386 -1.325 1.029 1.00 98.75 121 GLY A C 1
ATOM 883 O O . GLY A 1 121 ? -3.536 -0.435 1.055 1.00 98.75 121 GLY A O 1
ATOM 884 N N . CYS A 1 122 ? -5.363 -1.332 0.134 1.00 98.81 122 CYS A N 1
ATOM 885 C CA . CYS A 1 122 ? -5.675 -0.239 -0.785 1.00 98.81 122 CYS A CA 1
ATOM 886 C C . CYS A 1 122 ? -7.177 -0.263 -1.098 1.00 98.81 122 CYS A C 1
ATOM 888 O O . CYS A 1 122 ? -7.882 -1.171 -0.656 1.00 98.81 122 CYS A O 1
ATOM 890 N N . PHE A 1 123 ? -7.685 0.690 -1.889 1.00 98.69 123 PHE A N 1
ATOM 891 C CA . PHE A 1 123 ? -9.095 0.666 -2.297 1.00 98.69 123 PHE A CA 1
ATOM 892 C C . PHE A 1 123 ? -9.470 -0.620 -3.049 1.00 98.69 123 PHE A C 1
ATOM 894 O O . PHE A 1 123 ? -10.595 -1.100 -2.890 1.00 98.69 123 PHE A O 1
ATOM 901 N N . LEU A 1 124 ? -8.527 -1.221 -3.790 1.00 98.81 124 LEU A N 1
ATOM 902 C CA . LEU A 1 124 ? -8.792 -2.401 -4.615 1.00 98.81 124 LEU A CA 1
ATOM 903 C C . LEU A 1 124 ? -9.235 -3.623 -3.803 1.00 98.81 124 LEU A C 1
ATOM 905 O O . LEU A 1 124 ? -9.963 -4.443 -4.352 1.00 98.81 124 LEU A O 1
ATOM 909 N N . ASN A 1 125 ? -8.810 -3.758 -2.541 1.00 98.75 125 ASN A N 1
ATOM 910 C CA . ASN A 1 125 ? -8.977 -4.979 -1.745 1.00 98.75 125 ASN A CA 1
ATOM 911 C C . ASN A 1 125 ? -9.583 -4.760 -0.344 1.00 98.75 125 ASN A C 1
ATOM 913 O O . ASN A 1 125 ? -9.421 -5.605 0.541 1.00 98.75 125 ASN A O 1
ATOM 917 N N . LEU A 1 126 ? -10.302 -3.653 -0.123 1.00 98.31 126 LEU A N 1
ATOM 918 C CA . LEU A 1 126 ? -10.838 -3.274 1.193 1.00 98.31 126 LEU A CA 1
ATOM 919 C C . LEU A 1 126 ? -11.693 -4.364 1.849 1.00 98.31 126 LEU A C 1
ATOM 921 O O . LEU A 1 126 ? -11.545 -4.611 3.044 1.00 98.31 126 LEU A O 1
ATOM 925 N N . ALA A 1 127 ? -12.589 -5.007 1.103 1.00 97.94 127 ALA A N 1
ATOM 926 C CA . ALA A 1 127 ? -13.466 -6.055 1.615 1.00 97.94 127 ALA A CA 1
ATOM 927 C C . ALA A 1 127 ? -12.680 -7.301 2.047 1.00 97.94 127 ALA A C 1
ATOM 929 O O . ALA A 1 127 ? -12.944 -7.850 3.116 1.00 97.94 127 ALA A O 1
ATOM 930 N N . ALA A 1 128 ? -11.688 -7.711 1.253 1.00 98.50 128 ALA A N 1
ATOM 931 C CA . ALA A 1 128 ? -10.850 -8.867 1.555 1.00 98.50 128 ALA A CA 1
ATOM 932 C C . ALA A 1 128 ? -9.986 -8.613 2.801 1.00 98.50 128 ALA A C 1
ATOM 934 O O . ALA A 1 128 ? -9.946 -9.441 3.712 1.00 98.50 128 ALA A O 1
ATOM 935 N N . VAL A 1 129 ? -9.371 -7.428 2.891 1.00 98.62 129 VAL A N 1
ATOM 936 C CA . VAL A 1 129 ? -8.582 -7.015 4.062 1.00 98.62 129 VAL A CA 1
ATOM 937 C C . VAL A 1 129 ? -9.468 -6.892 5.304 1.00 98.62 129 VAL A C 1
ATOM 939 O O . VAL A 1 129 ? -9.098 -7.385 6.366 1.00 98.62 129 VAL A O 1
ATOM 942 N N . ALA A 1 130 ? -10.662 -6.301 5.190 1.00 97.50 130 ALA A N 1
ATOM 943 C CA . ALA A 1 130 ? -11.596 -6.202 6.311 1.00 97.50 130 ALA A CA 1
ATOM 944 C C . ALA A 1 130 ? -12.026 -7.587 6.827 1.00 97.50 130 ALA A C 1
ATOM 946 O O . ALA A 1 130 ? -12.047 -7.812 8.036 1.00 97.50 130 ALA A O 1
ATOM 947 N N . ALA A 1 131 ? -12.319 -8.528 5.924 1.00 96.81 131 ALA A N 1
ATOM 948 C CA . ALA A 1 131 ? -12.665 -9.899 6.290 1.00 96.81 131 ALA A CA 1
ATOM 949 C C . ALA A 1 131 ? -11.502 -10.615 6.997 1.00 96.81 131 ALA A C 1
ATOM 951 O O . ALA A 1 131 ? -11.709 -11.258 8.025 1.00 96.81 131 ALA A O 1
ATOM 952 N N . ALA A 1 132 ? -10.273 -10.443 6.500 1.00 97.44 132 ALA A N 1
ATOM 953 C CA . ALA A 1 132 ? -9.070 -11.016 7.101 1.00 97.44 132 ALA A CA 1
ATOM 954 C C . ALA A 1 132 ? -8.780 -10.493 8.521 1.00 97.44 132 ALA A C 1
ATOM 956 O O . ALA A 1 132 ? -8.091 -11.168 9.286 1.00 97.44 132 ALA A O 1
ATOM 957 N N . LEU A 1 133 ? -9.298 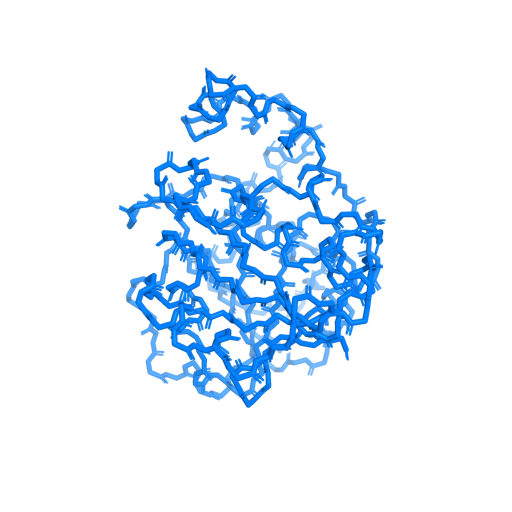-9.313 8.866 1.00 96.25 133 LEU A N 1
ATOM 958 C CA . LEU A 1 133 ? -9.089 -8.627 10.143 1.00 96.25 133 LEU A CA 1
ATOM 959 C C . LEU A 1 133 ? -10.269 -8.759 11.123 1.00 96.25 133 LEU A C 1
ATOM 961 O O . LEU A 1 133 ? -10.160 -8.319 12.264 1.00 96.25 133 LEU A O 1
ATOM 965 N N . ALA A 1 134 ? -11.395 -9.353 10.717 1.00 91.06 134 ALA A N 1
ATOM 966 C CA . ALA A 1 134 ? -12.644 -9.331 11.488 1.00 91.06 134 ALA A CA 1
ATOM 967 C C . ALA A 1 134 ? -12.543 -9.948 12.902 1.00 91.06 134 ALA A C 1
ATOM 969 O O . ALA A 1 134 ? -13.337 -9.605 13.777 1.00 91.06 134 ALA A O 1
ATOM 970 N N . GLY A 1 135 ? -11.572 -10.839 13.133 1.00 89.75 135 GLY A N 1
ATOM 971 C CA . GLY A 1 135 ? -11.309 -11.474 14.430 1.00 89.75 135 GLY A CA 1
ATOM 972 C C . GLY A 1 135 ? -10.144 -10.878 15.227 1.00 89.75 135 GLY A C 1
ATOM 973 O O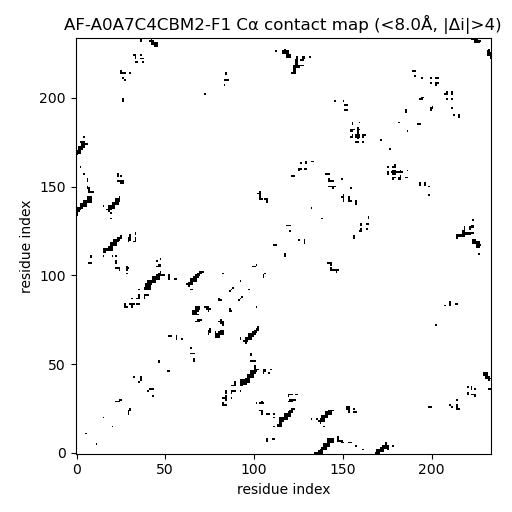 . GLY A 1 135 ? -9.866 -11.354 16.324 1.00 89.75 135 GLY A O 1
ATOM 974 N N . GLU A 1 136 ? -9.445 -9.871 14.702 1.00 93.88 136 GLU A N 1
ATOM 975 C CA . GLU A 1 136 ? -8.251 -9.326 15.352 1.00 93.88 136 GLU A CA 1
ATOM 976 C C . GLU A 1 136 ? -8.636 -8.438 16.557 1.00 93.88 136 GLU A C 1
ATOM 978 O O . GLU A 1 136 ? -9.523 -7.577 16.449 1.00 93.88 136 GLU A O 1
ATOM 983 N N . PRO A 1 137 ? -7.999 -8.620 17.731 1.00 92.88 137 PRO A N 1
ATOM 984 C CA . PRO A 1 137 ? -8.322 -7.844 18.926 1.00 92.88 137 PRO A CA 1
ATOM 985 C C . PRO A 1 137 ? -7.833 -6.396 18.827 1.00 92.88 137 PRO A C 1
ATOM 987 O O . PRO A 1 137 ? -8.553 -5.504 19.279 1.00 92.88 137 PRO A O 1
ATOM 990 N N . ASP A 1 138 ? -6.686 -6.171 18.184 1.00 94.62 138 ASP A N 1
ATOM 991 C CA . ASP A 1 138 ? -6.017 -4.877 18.048 1.00 94.62 138 ASP A CA 1
ATOM 992 C C . ASP A 1 138 ? -5.494 -4.705 16.619 1.00 94.62 138 ASP A C 1
ATOM 994 O O . ASP A 1 138 ? -4.702 -5.516 16.126 1.00 94.62 138 ASP A O 1
ATOM 998 N N . ILE A 1 139 ? -5.958 -3.649 15.950 1.00 96.69 139 ILE A N 1
ATOM 999 C CA . ILE A 1 139 ? -5.641 -3.341 14.554 1.00 96.69 139 ILE A CA 1
ATOM 1000 C C . ILE A 1 139 ? -4.970 -1.972 14.479 1.00 96.69 139 ILE A C 1
ATOM 1002 O O . ILE A 1 139 ? -5.521 -0.974 14.948 1.00 96.69 139 ILE A O 1
ATOM 1006 N N . THR A 1 140 ? -3.823 -1.918 13.808 1.00 97.75 140 THR A N 1
ATOM 1007 C CA . THR A 1 140 ? -3.086 -0.679 13.543 1.00 97.75 140 THR A CA 1
ATOM 1008 C C . THR A 1 140 ? -3.046 -0.421 12.043 1.00 97.75 140 THR A C 1
ATOM 1010 O O . THR A 1 140 ? -2.385 -1.136 11.300 1.00 97.75 140 THR A O 1
ATOM 1013 N N . ILE A 1 141 ? -3.724 0.614 11.561 1.00 98.50 141 ILE A N 1
ATOM 1014 C CA . ILE A 1 141 ? -3.636 1.012 10.152 1.00 98.50 141 ILE A CA 1
ATOM 1015 C C . ILE A 1 141 ? -2.594 2.123 10.032 1.00 98.50 141 ILE A C 1
ATOM 1017 O O . ILE A 1 141 ? -2.689 3.142 10.715 1.00 98.50 141 ILE A O 1
ATOM 1021 N N . VAL A 1 142 ? -1.608 1.947 9.160 1.00 98.50 142 VAL A N 1
ATOM 1022 C CA . VAL A 1 142 ? -0.507 2.892 8.962 1.00 98.50 142 VAL A CA 1
ATOM 1023 C C . VAL A 1 142 ? -0.529 3.394 7.528 1.00 98.50 142 VAL A C 1
ATOM 1025 O O . VAL A 1 142 ? -0.288 2.645 6.582 1.00 98.50 142 VAL A O 1
ATOM 1028 N N . CYS A 1 143 ? -0.821 4.682 7.377 1.00 98.62 143 CYS A N 1
ATOM 1029 C CA . CYS A 1 143 ? -0.679 5.383 6.110 1.00 98.62 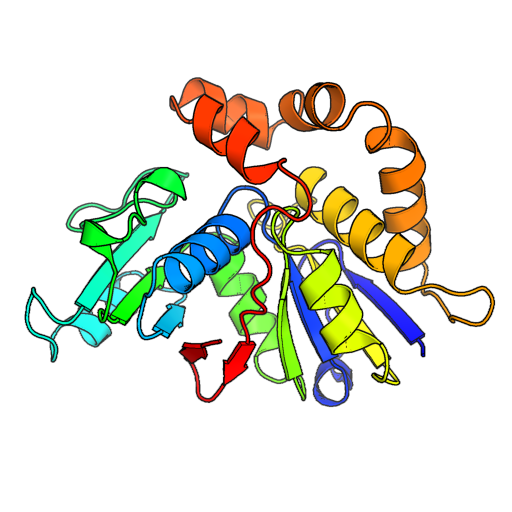143 CYS A CA 1
ATOM 1030 C C . CYS A 1 143 ? 0.809 5.635 5.853 1.00 98.62 143 CYS A C 1
ATOM 1032 O O . CYS A 1 143 ? 1.527 6.066 6.759 1.00 98.62 143 CYS A O 1
ATOM 1034 N N . ALA A 1 144 ? 1.276 5.389 4.633 1.00 97.88 144 ALA A N 1
ATOM 1035 C CA . ALA A 1 144 ? 2.659 5.650 4.259 1.00 97.88 144 ALA A CA 1
ATOM 1036 C C . ALA A 1 144 ? 2.950 7.153 4.205 1.00 97.88 144 ALA A C 1
ATOM 1038 O O . ALA A 1 144 ? 4.039 7.588 4.590 1.00 97.88 144 ALA A O 1
ATOM 1039 N N . GLY A 1 145 ? 1.957 7.949 3.798 1.00 96.25 145 GLY A N 1
ATOM 1040 C CA . GLY A 1 145 ? 2.135 9.379 3.618 1.00 96.25 145 GLY A CA 1
ATOM 1041 C C . GLY A 1 145 ? 2.915 9.689 2.342 1.00 96.25 145 GLY A C 1
ATOM 1042 O O . GLY A 1 145 ? 3.155 8.830 1.497 1.00 96.25 145 GLY A O 1
ATOM 1043 N N . ASN A 1 146 ? 3.332 10.945 2.204 1.00 93.00 146 ASN A N 1
ATOM 1044 C CA . ASN A 1 146 ? 4.117 11.399 1.062 1.00 93.00 146 ASN A CA 1
ATOM 1045 C C . ASN A 1 146 ? 5.299 12.254 1.530 1.00 93.00 146 ASN A C 1
ATOM 1047 O O . ASN A 1 146 ? 5.100 13.358 2.043 1.00 93.00 146 ASN A O 1
ATOM 1051 N N . ALA A 1 147 ? 6.525 11.736 1.393 1.00 88.25 147 ALA A N 1
ATOM 1052 C CA . ALA A 1 147 ? 7.754 12.383 1.864 1.00 88.25 147 ALA A CA 1
ATOM 1053 C C . ALA A 1 147 ? 7.674 12.804 3.349 1.00 88.25 147 ALA A C 1
ATOM 1055 O O . ALA A 1 147 ? 7.990 13.937 3.720 1.00 88.25 147 ALA A O 1
ATOM 1056 N N . GLY A 1 148 ? 7.172 11.896 4.195 1.00 89.31 148 GLY A N 1
ATOM 1057 C CA . GLY A 1 148 ? 6.986 12.111 5.636 1.00 89.31 148 GLY A CA 1
ATOM 1058 C C . GLY A 1 148 ? 5.795 13.001 6.013 1.00 89.31 148 GLY A C 1
ATOM 1059 O O . GLY A 1 148 ? 5.587 13.266 7.197 1.00 89.31 148 GLY A O 1
ATOM 1060 N N . ARG A 1 149 ? 5.006 13.465 5.037 1.00 94.00 149 ARG A N 1
ATOM 1061 C CA . ARG A 1 149 ? 3.815 14.298 5.253 1.00 94.00 149 ARG A CA 1
ATOM 1062 C C . ARG A 1 149 ? 2.535 13.483 5.117 1.00 94.00 149 ARG A C 1
ATOM 1064 O O . ARG A 1 149 ? 2.523 12.391 4.557 1.00 94.00 149 ARG A O 1
ATOM 1071 N N . PHE A 1 150 ? 1.447 14.059 5.613 1.00 96.44 150 PHE A N 1
ATOM 1072 C CA . PHE A 1 150 ? 0.099 13.516 5.495 1.00 96.44 150 PHE A CA 1
ATOM 1073 C C . PHE A 1 150 ? -0.299 13.261 4.029 1.00 96.44 150 PHE A C 1
ATOM 1075 O O . PHE A 1 150 ? -0.112 14.131 3.178 1.00 96.44 150 PHE A O 1
ATOM 1082 N N . SER A 1 151 ? -0.900 12.099 3.763 1.00 97.19 151 SER A N 1
ATOM 1083 C CA . SER A 1 151 ? -1.509 11.732 2.478 1.00 97.19 151 SER A CA 1
ATOM 1084 C C . SER A 1 151 ? -3.024 11.607 2.643 1.00 97.19 151 SER A C 1
ATOM 1086 O O . SER A 1 151 ? -3.507 10.831 3.472 1.00 97.19 151 SER A O 1
ATOM 1088 N N . LEU A 1 152 ? -3.790 12.393 1.876 1.00 97.62 152 LEU A N 1
ATOM 1089 C CA . LEU A 1 152 ? -5.249 12.413 2.011 1.00 97.62 152 LEU A CA 1
ATOM 1090 C C . LEU A 1 152 ? -5.882 11.141 1.446 1.00 97.62 152 LEU A C 1
ATOM 1092 O O . LEU A 1 152 ? -6.838 10.631 2.026 1.00 97.62 152 LEU A O 1
ATOM 1096 N N . GLU A 1 153 ? -5.351 10.629 0.339 1.00 98.00 153 GLU A N 1
ATOM 1097 C CA . GLU A 1 153 ? -5.787 9.374 -0.265 1.00 98.00 153 GLU A CA 1
ATOM 1098 C C . GLU A 1 153 ? -5.567 8.175 0.668 1.00 98.00 153 GLU A C 1
ATOM 1100 O O . GLU A 1 153 ? -6.491 7.375 0.841 1.00 98.00 153 GLU A O 1
ATOM 1105 N N . ASP A 1 154 ? -4.415 8.097 1.343 1.00 98.56 154 ASP A N 1
ATOM 1106 C CA . ASP A 1 154 ? -4.110 7.011 2.279 1.00 98.56 154 ASP A CA 1
ATOM 1107 C C . ASP A 1 154 ? -5.051 7.068 3.479 1.00 98.56 154 ASP A C 1
ATOM 1109 O O . ASP A 1 154 ? -5.661 6.067 3.858 1.00 98.56 154 ASP A O 1
ATOM 1113 N N . PHE A 1 155 ? -5.239 8.266 4.040 1.00 98.31 155 PHE A N 1
ATOM 1114 C CA . PHE A 1 155 ? -6.083 8.463 5.211 1.00 98.31 155 PHE A CA 1
ATOM 1115 C C . PHE A 1 155 ? -7.571 8.241 4.903 1.00 98.31 155 PHE A C 1
ATOM 1117 O O . PHE A 1 155 ? -8.312 7.699 5.727 1.00 98.31 155 PHE A O 1
ATOM 1124 N N . ALA A 1 156 ? -8.020 8.597 3.695 1.00 98.44 156 ALA A N 1
ATOM 1125 C CA . ALA A 1 156 ? -9.361 8.275 3.218 1.00 98.44 156 ALA A CA 1
ATOM 1126 C C . ALA A 1 156 ? -9.549 6.759 3.035 1.00 98.44 156 ALA A C 1
ATOM 1128 O O . ALA A 1 156 ? -10.584 6.225 3.439 1.00 98.44 156 ALA A O 1
ATOM 1129 N N . CYS A 1 157 ? -8.552 6.057 2.484 1.00 98.62 157 CYS A N 1
ATOM 1130 C CA . CYS A 1 157 ? -8.570 4.600 2.347 1.00 98.62 157 CYS A CA 1
ATOM 1131 C C . CYS A 1 157 ? -8.569 3.898 3.714 1.00 98.62 157 CYS A C 1
ATOM 1133 O O . CYS A 1 157 ? -9.372 2.990 3.942 1.00 98.62 157 CYS A O 1
ATOM 1135 N N . ALA A 1 158 ? -7.760 4.372 4.666 1.00 98.56 158 ALA A N 1
ATOM 1136 C CA . ALA A 1 158 ? -7.795 3.918 6.053 1.00 98.56 158 ALA A CA 1
ATOM 1137 C C . ALA A 1 158 ? -9.195 4.096 6.655 1.00 98.56 158 ALA A C 1
ATOM 1139 O O . ALA A 1 158 ? -9.755 3.164 7.229 1.00 98.56 158 ALA A O 1
ATOM 1140 N N . GLY A 1 159 ? -9.815 5.260 6.454 1.00 98.12 159 GLY A N 1
ATOM 1141 C CA . GLY A 1 159 ? -11.183 5.529 6.891 1.00 98.12 159 GLY A CA 1
ATOM 1142 C C . GLY A 1 159 ? -12.226 4.593 6.278 1.00 98.12 159 GLY A C 1
ATOM 1143 O O . GLY A 1 159 ? -13.165 4.184 6.966 1.00 98.12 159 GLY A O 1
ATOM 1144 N N . ALA A 1 160 ? -12.049 4.218 5.009 1.00 97.94 160 ALA A N 1
ATOM 1145 C CA . ALA A 1 160 ? -12.896 3.251 4.318 1.00 97.94 160 ALA A CA 1
ATOM 1146 C C . ALA A 1 160 ? -12.763 1.837 4.903 1.00 97.94 160 ALA A C 1
ATOM 1148 O O . ALA A 1 160 ? -13.760 1.113 4.995 1.00 97.94 160 ALA A O 1
ATOM 1149 N N . LEU A 1 161 ? -11.553 1.451 5.317 1.00 98.00 161 LEU A N 1
ATOM 1150 C CA . LEU A 1 161 ? -11.292 0.186 6.002 1.00 98.00 161 LEU A CA 1
ATOM 1151 C C . LEU A 1 161 ? -11.894 0.188 7.415 1.00 98.00 161 LEU A C 1
ATOM 1153 O O . LEU A 1 161 ? -12.647 -0.722 7.758 1.00 98.00 161 LEU A O 1
ATOM 1157 N N . VAL A 1 162 ? -11.675 1.253 8.197 1.00 97.00 162 VAL A N 1
ATOM 1158 C CA . VAL A 1 162 ? -12.292 1.430 9.528 1.00 97.00 162 VAL A CA 1
ATOM 1159 C C . VAL A 1 162 ? -13.818 1.353 9.438 1.00 97.00 162 VAL A C 1
ATOM 1161 O O . VAL A 1 162 ? -14.459 0.710 10.266 1.00 97.00 162 VAL A O 1
ATOM 1164 N N . ALA A 1 163 ? -14.423 1.984 8.427 1.00 94.69 163 ALA A N 1
ATOM 1165 C CA . ALA A 1 163 ? -15.871 1.966 8.236 1.00 94.69 163 ALA A CA 1
ATOM 1166 C C . ALA A 1 163 ? -16.434 0.558 7.967 1.00 94.69 163 ALA A C 1
ATOM 1168 O O . ALA A 1 163 ? -17.572 0.298 8.351 1.00 94.69 163 ALA A O 1
ATOM 1169 N N . ARG A 1 164 ? -15.655 -0.338 7.343 1.00 93.69 164 ARG A N 1
ATOM 1170 C CA . ARG A 1 164 ? -16.035 -1.745 7.126 1.00 93.69 164 ARG A CA 1
ATOM 1171 C C . ARG A 1 164 ? -15.820 -2.610 8.366 1.00 93.69 164 ARG A C 1
ATOM 1173 O O . ARG A 1 164 ? -16.616 -3.502 8.627 1.00 93.69 164 ARG A O 1
ATOM 1180 N N . LEU A 1 165 ? -14.757 -2.339 9.120 1.00 90.25 165 LEU A N 1
ATOM 1181 C CA . LEU A 1 165 ? -14.375 -3.115 10.301 1.00 90.25 165 LEU A CA 1
ATOM 1182 C C . LEU A 1 165 ? -15.218 -2.828 11.540 1.00 90.25 165 LEU A C 1
ATOM 1184 O O . LEU A 1 165 ? -15.193 -3.627 12.467 1.00 90.25 165 LEU A O 1
ATOM 1188 N N . ALA A 1 166 ? -15.904 -1.685 11.600 1.00 74.75 166 ALA A N 1
ATOM 1189 C CA . ALA A 1 166 ? -16.521 -1.198 12.828 1.00 74.75 166 ALA A CA 1
ATOM 1190 C C . ALA A 1 166 ? -18.035 -1.488 12.916 1.00 74.75 166 ALA A C 1
ATOM 1192 O O . ALA A 1 166 ? -18.842 -0.616 12.566 1.00 74.75 166 ALA A O 1
ATOM 1193 N N . PRO A 1 167 ? -18.475 -2.636 13.476 1.00 66.38 167 PRO A N 1
ATOM 1194 C CA . PRO A 1 167 ? -19.768 -2.689 14.143 1.00 66.38 167 PRO A CA 1
ATOM 1195 C C . PRO A 1 167 ? -19.769 -1.743 15.361 1.00 66.38 167 PRO A C 1
ATOM 1197 O O . PRO A 1 167 ? -18.747 -1.188 15.767 1.00 66.38 167 PRO A O 1
ATOM 1200 N N . ARG A 1 168 ? -20.942 -1.529 15.969 1.00 57.75 168 ARG A N 1
ATOM 1201 C CA . ARG A 1 168 ? -21.158 -0.503 17.014 1.00 57.75 168 ARG A CA 1
ATOM 1202 C C . ARG A 1 168 ? -20.291 -0.650 18.283 1.00 57.75 168 ARG A C 1
ATOM 1204 O O . ARG A 1 168 ? -20.273 0.280 19.079 1.00 57.75 168 ARG A O 1
ATOM 1211 N N . THR A 1 169 ? -19.597 -1.772 18.481 1.00 62.91 169 THR A N 1
ATOM 1212 C CA . THR A 1 169 ? -18.818 -2.102 19.692 1.00 62.91 169 THR A CA 1
ATOM 1213 C C . THR A 1 169 ? -17.307 -1.861 19.571 1.00 62.91 169 THR A C 1
ATOM 1215 O O . THR A 1 169 ? -16.582 -2.074 20.541 1.00 62.91 169 THR A O 1
ATOM 1218 N N . THR A 1 170 ? -16.809 -1.417 18.413 1.00 81.25 170 THR A N 1
ATOM 1219 C CA . THR A 1 170 ? -15.371 -1.199 18.186 1.00 81.25 170 THR A CA 1
ATOM 1220 C C . THR A 1 170 ? -14.857 0.042 18.918 1.00 81.25 170 THR A C 1
ATOM 1222 O O . THR A 1 170 ? -15.377 1.144 18.728 1.00 81.25 170 THR A O 1
ATOM 1225 N N . GLN A 1 171 ? -13.791 -0.118 19.708 1.00 92.69 171 GLN A N 1
ATOM 1226 C CA . GLN A 1 171 ? -13.056 1.011 20.281 1.00 92.69 171 GLN A CA 1
ATOM 1227 C C . GLN A 1 171 ? -12.159 1.621 19.199 1.00 92.69 171 GLN A C 1
ATOM 1229 O O . GLN A 1 171 ? -11.397 0.910 18.549 1.00 92.69 171 GLN A O 1
ATOM 1234 N N . MET A 1 172 ? -12.251 2.929 18.984 1.00 95.19 172 MET A N 1
ATOM 1235 C CA . MET A 1 172 ? -11.448 3.640 17.986 1.00 95.19 172 MET A CA 1
ATOM 1236 C C . MET A 1 172 ? -10.608 4.700 18.678 1.00 95.19 172 MET A C 1
ATOM 1238 O O . MET A 1 172 ? -11.152 5.481 19.459 1.00 95.19 172 MET A O 1
ATOM 1242 N N . GLY A 1 173 ? -9.317 4.749 18.362 1.00 95.25 173 GLY A N 1
ATOM 1243 C CA . GLY A 1 173 ? -8.497 5.910 18.689 1.00 95.25 173 GLY A CA 1
ATOM 1244 C C . GLY A 1 173 ? -8.838 7.120 17.820 1.00 95.25 173 GLY A C 1
ATOM 1245 O O . GLY A 1 173 ? -9.561 7.018 16.821 1.00 95.25 173 GLY A O 1
ATOM 1246 N N . ASP A 1 174 ? -8.275 8.273 18.173 1.00 96.56 174 ASP A N 1
ATOM 1247 C CA . ASP A 1 174 ? -8.562 9.556 17.519 1.00 96.56 174 ASP A CA 1
ATOM 1248 C C . ASP A 1 174 ? -8.252 9.533 16.022 1.00 96.56 174 ASP A C 1
ATOM 1250 O O . ASP A 1 174 ? -9.055 9.998 15.211 1.00 96.56 174 ASP A O 1
ATOM 1254 N N . GLY A 1 175 ? -7.135 8.912 15.633 1.00 97.12 175 GLY A N 1
ATOM 1255 C CA . GLY A 1 175 ? -6.780 8.742 14.227 1.00 97.12 175 GLY A CA 1
ATOM 1256 C C . GLY A 1 175 ? -7.825 7.935 13.455 1.00 97.12 175 GLY A C 1
ATOM 1257 O O . GLY A 1 175 ? -8.197 8.311 12.344 1.00 97.12 175 GLY A O 1
ATOM 1258 N N . ALA A 1 176 ? -8.372 6.871 14.052 1.00 97.12 176 ALA A N 1
ATOM 1259 C CA . ALA A 1 176 ? -9.413 6.055 13.428 1.00 97.12 176 ALA A CA 1
ATOM 1260 C C . ALA A 1 176 ? -10.752 6.801 13.325 1.00 97.12 176 ALA A C 1
ATOM 1262 O O . ALA A 1 176 ? -11.437 6.715 12.300 1.00 97.12 176 ALA A O 1
ATOM 1263 N N . LEU A 1 177 ? -11.115 7.581 14.350 1.00 96.44 177 LEU A N 1
ATOM 1264 C CA . LEU A 1 177 ? -12.284 8.463 14.314 1.00 96.44 177 LEU A CA 1
ATOM 1265 C C . LEU A 1 177 ? -12.155 9.519 13.209 1.00 96.44 177 LEU A C 1
ATOM 1267 O O . LEU A 1 177 ? -13.092 9.694 12.423 1.00 96.44 177 LEU A O 1
ATOM 1271 N N . ALA A 1 178 ? -10.995 10.172 13.123 1.00 97.88 178 ALA A N 1
ATOM 1272 C CA . ALA A 1 178 ? -10.692 11.178 12.116 1.00 97.88 178 ALA A CA 1
ATOM 1273 C C . ALA A 1 178 ? -10.696 10.582 10.701 1.00 97.88 178 ALA A C 1
ATOM 1275 O O . ALA A 1 178 ? -11.383 11.108 9.825 1.00 97.88 178 ALA A O 1
ATOM 1276 N N . ALA A 1 179 ? -10.027 9.448 10.480 1.00 98.00 179 ALA A N 1
ATOM 1277 C CA . ALA A 1 179 ? -9.998 8.767 9.186 1.00 98.00 179 ALA A CA 1
ATOM 1278 C C . ALA A 1 179 ? -11.409 8.387 8.726 1.00 98.00 179 ALA A C 1
ATOM 1280 O O . ALA A 1 179 ? -11.810 8.667 7.595 1.00 98.00 179 ALA A O 1
ATOM 1281 N N . ARG A 1 180 ? -12.228 7.833 9.627 1.00 96.38 180 ARG A N 1
ATOM 1282 C CA . ARG A 1 180 ? -13.627 7.505 9.328 1.00 96.38 180 ARG A CA 1
ATOM 1283 C C . ARG A 1 180 ? -14.459 8.746 8.989 1.00 96.38 180 ARG A C 1
ATOM 1285 O O . ARG A 1 180 ? -15.338 8.668 8.130 1.00 96.38 180 ARG A O 1
ATOM 1292 N N . ALA A 1 181 ? -14.216 9.880 9.646 1.00 96.19 181 ALA A N 1
ATOM 1293 C CA . ALA A 1 181 ? -14.880 11.143 9.322 1.00 96.19 181 ALA A CA 1
ATOM 1294 C C . ALA A 1 181 ? -14.463 11.666 7.936 1.00 96.19 181 ALA A C 1
ATOM 1296 O O . ALA A 1 181 ? -15.330 12.035 7.142 1.00 96.19 181 ALA A O 1
ATOM 1297 N N . VAL A 1 182 ? -13.167 11.609 7.613 1.00 97.19 182 VAL A N 1
ATOM 1298 C CA . VAL A 1 182 ? -12.636 11.941 6.282 1.00 97.19 182 VAL A CA 1
ATOM 1299 C C . VAL A 1 182 ? -13.285 11.063 5.214 1.00 97.19 182 VAL A C 1
ATOM 1301 O O . VAL A 1 182 ? -13.820 11.593 4.244 1.00 97.19 182 VAL A O 1
ATOM 1304 N N . TRP A 1 183 ? -13.353 9.745 5.420 1.00 96.81 183 TRP A N 1
ATOM 1305 C CA . TRP A 1 183 ? -14.026 8.834 4.490 1.00 96.81 183 TRP A CA 1
ATOM 1306 C C . TRP A 1 183 ? -15.510 9.168 4.292 1.00 96.81 183 TRP A C 1
ATOM 1308 O O . TRP A 1 183 ? -15.988 9.205 3.161 1.00 96.81 183 TRP A O 1
ATOM 1318 N N . ARG A 1 184 ? -16.253 9.469 5.366 1.00 94.19 184 ARG A N 1
ATOM 1319 C CA . ARG A 1 184 ? -17.674 9.859 5.263 1.00 94.19 184 ARG A CA 1
ATOM 1320 C C . ARG A 1 184 ? -17.888 11.121 4.427 1.00 94.19 184 ARG A C 1
ATOM 1322 O O . ARG A 1 184 ? -18.930 11.235 3.781 1.00 94.19 184 ARG A O 1
ATOM 1329 N N . SER A 1 185 ? -16.933 12.048 4.470 1.00 93.75 185 SER A N 1
ATOM 1330 C CA . SER A 1 185 ? -16.958 13.281 3.684 1.00 93.75 185 SER A CA 1
ATOM 1331 C C . SER A 1 185 ? -16.555 13.022 2.230 1.00 93.75 185 SER A C 1
ATOM 1333 O O . SER A 1 185 ? -17.315 13.308 1.307 1.00 93.75 185 SER A O 1
ATOM 1335 N N . LEU A 1 186 ? -15.384 12.415 2.018 1.00 91.69 186 LEU A N 1
ATOM 1336 C CA . LEU A 1 186 ? -14.777 12.310 0.693 1.00 91.69 186 LEU A CA 1
ATOM 1337 C C . LEU A 1 186 ? -15.313 11.143 -0.140 1.00 91.69 186 LEU A C 1
ATOM 1339 O O . LEU A 1 186 ? -15.397 11.260 -1.361 1.00 91.69 186 LEU A O 1
ATOM 1343 N N . GLY A 1 187 ? -15.710 10.041 0.501 1.00 83.19 187 GLY A N 1
ATOM 1344 C CA . GLY A 1 187 ? -16.106 8.793 -0.156 1.00 83.19 187 GLY A CA 1
ATOM 1345 C C . GLY A 1 187 ? -17.370 8.890 -1.013 1.00 83.19 187 GLY A C 1
ATOM 1346 O O . GLY A 1 187 ? -17.566 8.059 -1.892 1.00 83.19 187 GLY A O 1
ATOM 1347 N N . ARG A 1 188 ? -18.208 9.922 -0.817 1.00 85.44 188 ARG A N 1
ATOM 1348 C CA . ARG A 1 188 ? -19.401 10.172 -1.653 1.00 85.44 188 ARG A CA 1
ATOM 1349 C C . ARG A 1 188 ? -19.048 10.541 -3.097 1.00 85.44 188 ARG A C 1
ATOM 1351 O O . ARG A 1 188 ? -19.774 10.167 -4.009 1.00 85.44 188 ARG A O 1
ATOM 1358 N N . SER A 1 189 ? -17.931 11.245 -3.277 1.00 91.06 189 SER A N 1
ATOM 1359 C CA . SER A 1 189 ? -17.404 11.681 -4.574 1.00 91.06 189 SER A CA 1
ATOM 1360 C C . SER A 1 189 ? -15.908 11.383 -4.634 1.00 91.06 189 SER A C 1
ATOM 1362 O O . SER A 1 189 ? -15.090 12.286 -4.818 1.00 91.06 189 SER A O 1
ATOM 1364 N N . LEU A 1 190 ? -15.551 10.112 -4.412 1.00 91.00 190 LEU A N 1
ATOM 1365 C CA . LEU A 1 190 ? -14.171 9.678 -4.175 1.00 91.00 190 LEU A CA 1
ATOM 1366 C C . LEU A 1 190 ? -13.195 10.215 -5.228 1.00 91.00 190 LEU A C 1
ATOM 1368 O O . LEU A 1 190 ? -12.241 10.905 -4.878 1.00 91.00 190 LEU A O 1
ATOM 1372 N N . ASN A 1 191 ? -13.475 9.959 -6.509 1.00 90.94 191 ASN A N 1
ATOM 1373 C CA . ASN A 1 191 ? -12.603 10.374 -7.607 1.00 90.94 191 ASN A CA 1
ATOM 1374 C C . ASN A 1 191 ? -12.469 11.896 -7.675 1.00 90.94 191 ASN A C 1
ATOM 1376 O O . ASN A 1 191 ? -11.358 12.406 -7.728 1.00 90.94 191 ASN A O 1
ATOM 1380 N N . GLN A 1 192 ? -13.577 12.637 -7.605 1.00 91.31 192 GLN A N 1
ATOM 1381 C CA . GLN A 1 192 ? -13.542 14.102 -7.648 1.00 91.31 192 GLN A CA 1
ATOM 1382 C C . GLN A 1 192 ? -12.664 14.686 -6.531 1.00 91.31 192 GLN A C 1
ATOM 1384 O O . GLN A 1 192 ? -11.882 15.604 -6.771 1.00 91.31 192 GLN A O 1
ATOM 1389 N N . ASN A 1 193 ? -12.789 14.146 -5.319 1.00 92.81 193 ASN A N 1
ATOM 1390 C CA . ASN A 1 193 ? -12.078 14.645 -4.150 1.00 92.81 193 ASN A CA 1
ATOM 1391 C C . ASN A 1 193 ? -10.599 14.246 -4.148 1.00 92.81 193 ASN A C 1
ATOM 1393 O O . ASN A 1 193 ? -9.741 15.078 -3.855 1.00 92.81 193 ASN A O 1
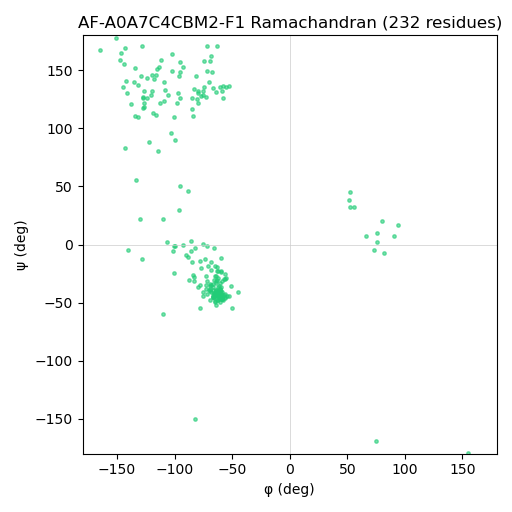ATOM 1397 N N . LEU A 1 194 ? -10.286 12.990 -4.479 1.00 94.50 194 LEU A N 1
ATOM 1398 C CA . LEU A 1 194 ? -8.918 12.478 -4.391 1.00 94.50 194 LEU A CA 1
ATOM 1399 C C . LEU A 1 194 ? -8.066 12.811 -5.618 1.00 94.50 194 LEU A C 1
ATOM 1401 O O . LEU A 1 194 ? -6.870 13.028 -5.468 1.00 94.50 194 LEU A O 1
ATOM 1405 N N . LEU A 1 195 ? -8.653 12.973 -6.808 1.00 94.75 195 LEU A N 1
ATOM 1406 C CA . LEU A 1 195 ? -7.911 13.460 -7.981 1.00 94.75 195 LEU A CA 1
ATOM 1407 C C . LEU A 1 195 ? -7.495 14.937 -7.846 1.00 94.75 195 LEU A C 1
ATOM 1409 O O . LEU A 1 195 ? -6.628 15.415 -8.578 1.00 94.75 195 LEU A O 1
ATOM 1413 N N . ALA A 1 196 ? -8.087 15.667 -6.897 1.00 92.56 196 ALA A N 1
ATOM 1414 C CA . ALA A 1 196 ? -7.733 17.048 -6.597 1.00 92.56 196 ALA A CA 1
ATOM 1415 C C . ALA A 1 196 ? -6.561 17.191 -5.605 1.00 92.56 196 ALA A C 1
ATOM 1417 O O . ALA A 1 196 ? -6.128 18.326 -5.385 1.00 92.56 196 ALA A O 1
ATOM 1418 N N . THR A 1 197 ? -6.043 16.102 -5.019 1.00 94.12 197 THR A N 1
ATOM 1419 C CA . THR A 1 197 ? -4.941 16.171 -4.043 1.00 94.12 197 THR A CA 1
ATOM 1420 C C . THR A 1 197 ? -3.628 16.593 -4.696 1.00 94.12 197 THR A C 1
ATOM 1422 O O . THR A 1 197 ? -3.427 16.458 -5.905 1.00 94.12 197 THR A O 1
ATOM 1425 N N . GLU A 1 198 ? -2.707 17.127 -3.891 1.00 93.12 198 GLU A N 1
ATOM 1426 C CA . GLU A 1 198 ? -1.381 17.546 -4.360 1.00 93.12 198 GLU A CA 1
ATOM 1427 C C . GLU A 1 198 ? -0.633 16.394 -5.044 1.00 93.12 198 GLU A C 1
ATOM 1429 O O . GLU A 1 198 ? -0.092 16.563 -6.142 1.00 93.12 198 GLU A O 1
ATOM 1434 N N . HIS A 1 199 ? -0.659 15.212 -4.425 1.00 94.94 199 HIS A N 1
ATOM 1435 C CA . HIS A 1 199 ? 0.013 14.031 -4.941 1.00 94.94 199 HIS A CA 1
ATOM 1436 C C . HIS A 1 199 ? -0.617 13.531 -6.246 1.00 94.94 199 HIS A C 1
ATOM 1438 O O . HIS A 1 199 ? 0.100 13.326 -7.228 1.00 94.94 199 HIS A O 1
ATOM 1444 N N . ALA A 1 200 ? -1.951 13.451 -6.311 1.00 96.62 200 ALA A N 1
ATOM 1445 C CA . ALA A 1 200 ? -2.667 13.096 -7.533 1.00 96.62 200 ALA A CA 1
ATOM 1446 C C . ALA A 1 200 ? -2.353 14.068 -8.681 1.00 96.62 200 ALA A C 1
ATOM 1448 O O . ALA A 1 200 ? -1.989 13.650 -9.777 1.00 96.62 200 ALA A O 1
ATOM 1449 N N . ARG A 1 201 ? -2.385 15.385 -8.430 1.00 96.25 201 ARG A N 1
ATOM 1450 C CA . ARG A 1 201 ? -2.025 16.399 -9.440 1.00 96.25 201 ARG A CA 1
ATOM 1451 C C . ARG A 1 201 ? -0.579 16.272 -9.909 1.00 96.25 201 ARG A C 1
ATOM 1453 O O . ARG A 1 201 ? -0.284 16.549 -11.072 1.00 96.25 201 ARG A O 1
ATOM 1460 N N . ARG A 1 202 ? 0.348 15.898 -9.021 1.00 95.81 202 ARG A N 1
ATOM 1461 C CA . ARG A 1 202 ? 1.742 15.620 -9.392 1.00 95.81 202 ARG A CA 1
ATOM 1462 C C . ARG A 1 202 ? 1.822 14.403 -10.316 1.00 95.81 202 ARG A C 1
ATOM 1464 O O . ARG A 1 202 ? 2.409 14.523 -11.384 1.00 95.81 202 ARG A O 1
ATOM 1471 N N . LEU A 1 203 ? 1.184 13.291 -9.957 1.00 96.88 203 LEU A N 1
ATOM 1472 C CA . LEU A 1 203 ? 1.155 12.072 -10.772 1.00 96.88 203 LEU A CA 1
ATOM 1473 C C . LEU A 1 203 ? 0.504 12.295 -12.143 1.00 96.88 203 LEU A C 1
ATOM 1475 O O . LEU A 1 203 ? 1.065 11.878 -13.153 1.00 96.88 203 LEU A O 1
ATOM 1479 N N . SER A 1 204 ? -0.603 13.040 -12.211 1.00 97.12 204 SER A N 1
ATOM 1480 C CA . SER A 1 204 ? -1.231 13.415 -13.484 1.00 97.12 204 SER A CA 1
ATOM 1481 C C . SER A 1 204 ? -0.290 14.213 -14.389 1.00 97.12 204 SER A C 1
ATOM 1483 O O . SER A 1 204 ? -0.211 13.929 -15.581 1.00 97.12 204 SER A O 1
ATOM 1485 N N . ARG A 1 205 ? 0.472 15.174 -13.840 1.00 97.50 205 ARG A N 1
ATOM 1486 C CA . ARG A 1 205 ? 1.475 15.940 -14.610 1.00 97.50 205 ARG A CA 1
ATOM 1487 C C . ARG A 1 205 ? 2.620 15.074 -15.136 1.00 97.50 205 ARG A C 1
ATOM 1489 O O . ARG A 1 205 ? 3.213 15.422 -16.149 1.00 97.50 205 ARG A O 1
ATOM 1496 N N . LEU A 1 206 ? 2.915 13.967 -14.459 1.00 96.75 206 LEU A N 1
ATOM 1497 C CA . LEU A 1 206 ? 3.913 12.981 -14.876 1.00 96.75 206 LEU A CA 1
ATOM 1498 C C . LEU A 1 206 ? 3.349 11.927 -15.849 1.00 96.75 206 LEU A C 1
ATOM 1500 O O . LEU A 1 206 ? 4.075 11.020 -16.237 1.00 96.75 206 LEU A O 1
ATOM 1504 N N . GLY A 1 207 ? 2.078 12.037 -16.255 1.00 97.38 207 GLY A N 1
ATOM 1505 C CA . GLY A 1 207 ? 1.443 11.120 -17.208 1.00 97.38 207 GLY A CA 1
ATOM 1506 C C . GLY A 1 207 ? 0.739 9.914 -16.578 1.00 97.38 207 GLY A C 1
ATOM 1507 O O . GLY A 1 207 ? 0.253 9.053 -17.304 1.00 97.38 207 GLY A O 1
ATOM 1508 N N . PHE A 1 208 ? 0.613 9.855 -15.248 1.00 97.62 208 PHE A N 1
ATOM 1509 C CA . PHE A 1 208 ? 0.033 8.712 -14.527 1.00 97.62 208 PHE A CA 1
ATOM 1510 C C . PHE A 1 208 ? -1.455 8.884 -14.180 1.00 97.62 208 PHE A C 1
ATOM 1512 O O . PHE A 1 208 ? -1.925 8.356 -13.176 1.00 97.62 208 PHE A O 1
ATOM 1519 N N . ALA A 1 209 ? -2.230 9.618 -14.984 1.00 96.94 209 ALA A N 1
ATOM 1520 C CA . ALA A 1 209 ? -3.656 9.839 -14.706 1.00 96.94 209 ALA A CA 1
ATOM 1521 C C . ALA A 1 209 ? -4.465 8.524 -14.663 1.00 96.94 209 ALA A C 1
ATOM 1523 O O . ALA A 1 209 ? -5.318 8.349 -13.795 1.00 96.94 209 ALA A O 1
ATOM 1524 N N . ALA A 1 210 ? -4.142 7.571 -15.545 1.00 97.19 210 ALA A N 1
ATOM 1525 C CA . ALA A 1 210 ? -4.778 6.253 -15.570 1.00 97.19 210 ALA A CA 1
ATOM 1526 C C . ALA A 1 210 ? -4.504 5.432 -14.294 1.00 97.19 210 ALA A C 1
ATOM 1528 O O . ALA A 1 210 ? -5.382 4.697 -13.837 1.00 97.19 210 ALA A O 1
ATOM 1529 N N . ASP A 1 211 ? -3.323 5.588 -13.679 1.00 97.75 211 ASP A N 1
ATOM 1530 C CA . ASP A 1 211 ? -2.994 4.919 -12.413 1.00 97.75 211 ASP A CA 1
ATOM 1531 C C . ASP A 1 211 ? -3.907 5.393 -11.288 1.00 97.75 211 ASP A C 1
ATOM 1533 O O . ASP A 1 211 ? -4.327 4.590 -10.458 1.00 97.75 211 ASP A O 1
ATOM 1537 N N . LEU A 1 212 ? -4.227 6.690 -11.262 1.00 97.88 212 LEU A N 1
ATOM 1538 C CA . LEU A 1 212 ? -5.098 7.268 -10.243 1.00 97.88 212 LEU A CA 1
ATOM 1539 C C . LEU A 1 212 ? -6.513 6.702 -10.356 1.00 97.88 212 LEU A C 1
ATOM 1541 O O . LEU A 1 212 ? -7.107 6.311 -9.356 1.00 97.88 212 LEU A O 1
ATOM 1545 N N . GLU A 1 213 ? -7.048 6.611 -11.575 1.00 96.50 213 GLU A N 1
ATOM 1546 C CA . GLU A 1 213 ? -8.366 6.018 -11.807 1.00 96.50 213 GLU A CA 1
ATOM 1547 C C . GLU A 1 213 ? -8.411 4.540 -11.416 1.00 96.50 213 GLU A C 1
ATOM 1549 O O . GLU A 1 213 ? -9.397 4.087 -10.833 1.00 96.50 213 GLU A O 1
ATOM 1554 N N . LEU A 1 214 ? -7.346 3.787 -11.713 1.00 97.12 214 LEU A N 1
ATOM 1555 C CA . LEU A 1 214 ? -7.218 2.391 -11.308 1.00 97.12 214 LEU A CA 1
ATOM 1556 C C . LEU A 1 214 ? -7.173 2.272 -9.783 1.00 97.12 214 LEU A C 1
ATOM 1558 O O . LEU A 1 214 ? -7.973 1.532 -9.218 1.00 97.12 214 LEU A O 1
ATOM 1562 N N . ALA A 1 215 ? -6.290 3.023 -9.125 1.00 98.06 215 ALA A N 1
ATOM 1563 C CA . ALA A 1 215 ? -6.054 2.965 -7.684 1.00 98.06 215 ALA A CA 1
ATOM 1564 C C . ALA A 1 215 ? -7.273 3.359 -6.834 1.00 98.06 215 ALA A C 1
ATOM 1566 O O . ALA A 1 215 ? -7.340 2.994 -5.663 1.00 98.06 215 ALA A O 1
ATOM 1567 N N . LEU A 1 216 ? -8.244 4.075 -7.409 1.00 97.62 216 LEU A N 1
ATOM 1568 C CA . LEU A 1 216 ? -9.486 4.468 -6.736 1.00 97.62 216 LEU A CA 1
ATOM 1569 C C . LEU A 1 216 ? -10.652 3.489 -6.947 1.00 97.62 216 LEU A C 1
ATOM 1571 O O . LEU A 1 216 ? -11.738 3.706 -6.406 1.00 97.62 216 LEU A O 1
ATOM 1575 N N . ARG A 1 217 ? -10.460 2.398 -7.701 1.00 97.62 217 ARG A N 1
ATOM 1576 C CA . ARG A 1 217 ? -11.474 1.340 -7.815 1.00 97.62 217 ARG A CA 1
ATOM 1577 C C . ARG A 1 217 ? -11.640 0.637 -6.473 1.00 97.62 217 ARG A C 1
ATOM 1579 O O . ARG A 1 217 ? -10.667 0.266 -5.829 1.00 97.62 217 ARG A O 1
ATOM 1586 N N . ILE A 1 218 ? -12.885 0.412 -6.071 1.00 97.88 218 ILE A N 1
ATOM 1587 C CA . ILE A 1 218 ? -13.200 -0.221 -4.790 1.00 97.88 218 ILE A CA 1
ATOM 1588 C C . ILE A 1 218 ? -13.463 -1.710 -5.004 1.00 97.88 218 ILE A C 1
ATOM 1590 O O . ILE A 1 218 ? -14.268 -2.064 -5.862 1.00 97.88 218 ILE A O 1
ATOM 1594 N N . ASP A 1 219 ? -12.813 -2.558 -4.204 1.00 98.38 219 ASP A N 1
ATOM 1595 C CA . ASP A 1 219 ? -13.077 -4.005 -4.116 1.00 98.38 219 ASP A CA 1
ATOM 1596 C C . ASP A 1 219 ? -12.988 -4.749 -5.465 1.00 98.38 219 ASP A C 1
ATOM 1598 O O . ASP A 1 219 ? -13.694 -5.724 -5.714 1.00 98.38 219 ASP A O 1
ATOM 1602 N N . SER A 1 220 ? -12.103 -4.285 -6.353 1.00 98.25 220 SER A N 1
ATOM 1603 C CA . SER A 1 220 ? -11.882 -4.884 -7.677 1.00 98.25 220 SER A CA 1
ATOM 1604 C C . SER A 1 220 ? -10.899 -6.061 -7.678 1.00 98.25 220 SER A C 1
ATOM 1606 O O . SER A 1 220 ? -10.865 -6.815 -8.648 1.00 98.25 220 SER A O 1
ATOM 1608 N N . ILE A 1 221 ? -10.122 -6.244 -6.604 1.00 98.00 221 ILE A N 1
ATOM 1609 C CA . ILE A 1 221 ? -9.151 -7.331 -6.446 1.00 98.00 221 ILE A CA 1
ATOM 1610 C C . ILE A 1 221 ? -9.337 -7.988 -5.063 1.00 98.00 221 ILE A C 1
ATOM 1612 O O . ILE A 1 221 ? -8.972 -7.393 -4.049 1.00 98.00 221 ILE A O 1
ATOM 1616 N N . PRO A 1 222 ? -9.850 -9.229 -4.978 1.00 97.31 222 PRO A N 1
ATOM 1617 C CA . PRO A 1 222 ? -10.170 -9.882 -3.707 1.00 97.31 222 PRO A CA 1
ATOM 1618 C C . PRO A 1 222 ? -8.977 -10.656 -3.110 1.00 97.31 222 PRO A C 1
ATOM 1620 O O . PRO A 1 222 ? -9.131 -11.800 -2.692 1.00 97.31 222 PRO A O 1
ATOM 1623 N N . VAL A 1 223 ? -7.781 -10.056 -3.082 1.00 98.50 223 VAL A N 1
ATOM 1624 C CA . VAL A 1 223 ? -6.567 -10.677 -2.513 1.00 98.50 223 VAL A CA 1
ATOM 1625 C C . VAL A 1 223 ? -6.096 -9.933 -1.263 1.00 98.50 223 VAL A C 1
ATOM 1627 O O . VAL A 1 223 ? -6.324 -8.730 -1.127 1.00 98.50 223 VAL A O 1
ATOM 1630 N N . VAL A 1 224 ? -5.413 -10.630 -0.354 1.00 98.69 224 VAL A N 1
ATOM 1631 C CA . VAL A 1 224 ? -4.912 -10.056 0.905 1.00 98.69 224 VAL A CA 1
ATOM 1632 C C . VAL A 1 224 ? -3.399 -10.242 0.973 1.00 98.69 224 VAL A C 1
ATOM 1634 O O . VAL A 1 224 ? -2.942 -11.249 1.504 1.00 98.69 224 VAL A O 1
ATOM 1637 N N . PRO A 1 225 ? -2.601 -9.299 0.442 1.00 98.75 225 PRO A N 1
ATOM 1638 C CA . PRO A 1 225 ? -1.159 -9.403 0.554 1.00 98.75 225 PRO A CA 1
ATOM 1639 C C . PRO A 1 225 ? -0.718 -9.332 2.016 1.00 98.75 225 PRO A C 1
ATOM 1641 O O . PRO A 1 225 ? -1.118 -8.419 2.745 1.00 98.75 225 PRO A O 1
ATOM 1644 N N . GLN A 1 226 ? 0.136 -10.266 2.421 1.00 98.69 226 GLN A N 1
ATOM 1645 C CA . GLN A 1 226 ? 0.678 -10.371 3.769 1.00 98.69 226 GLN A CA 1
ATOM 1646 C C . GLN A 1 226 ? 2.205 -10.427 3.727 1.00 98.69 226 GLN A C 1
ATOM 1648 O O . GLN A 1 226 ? 2.779 -11.211 2.974 1.00 98.69 226 GLN A O 1
ATOM 1653 N N . LEU A 1 227 ? 2.862 -9.613 4.557 1.00 98.62 227 LEU A N 1
ATOM 1654 C CA . LEU A 1 227 ? 4.305 -9.681 4.768 1.00 98.62 227 LEU A CA 1
ATOM 1655 C C . LEU A 1 227 ? 4.622 -10.825 5.748 1.00 98.62 227 LEU A C 1
ATOM 1657 O O . LEU A 1 227 ? 4.145 -10.831 6.882 1.00 98.62 227 LEU A O 1
ATOM 1661 N N . ALA A 1 228 ? 5.439 -11.775 5.307 1.00 95.62 228 ALA A N 1
ATOM 1662 C CA . ALA A 1 228 ? 5.956 -12.899 6.076 1.00 95.62 228 ALA A CA 1
ATOM 1663 C C . ALA A 1 228 ? 7.418 -13.154 5.678 1.00 95.62 228 ALA A C 1
ATOM 1665 O O . ALA A 1 228 ? 7.739 -13.214 4.493 1.00 95.62 228 ALA A O 1
ATOM 1666 N N . GLU A 1 229 ? 8.316 -13.264 6.661 1.00 93.25 229 GLU A N 1
ATOM 1667 C CA . GLU A 1 229 ? 9.746 -13.563 6.437 1.00 93.25 229 GLU A CA 1
ATOM 1668 C C . GLU A 1 229 ? 10.427 -12.633 5.404 1.00 93.25 229 GLU A C 1
ATOM 1670 O O . GLU A 1 229 ? 11.234 -13.056 4.577 1.00 93.25 229 GLU A O 1
ATOM 1675 N N . GLY A 1 230 ? 10.070 -11.342 5.416 1.00 94.50 230 GLY A N 1
ATOM 1676 C CA . GLY A 1 230 ? 10.610 -10.341 4.485 1.00 94.50 230 GLY A CA 1
ATOM 1677 C C . GLY A 1 230 ? 10.036 -10.402 3.063 1.00 94.50 230 GLY A C 1
ATOM 1678 O O . GLY A 1 230 ? 10.547 -9.727 2.171 1.00 94.50 230 GLY A O 1
ATOM 1679 N N . ARG A 1 231 ? 8.979 -11.189 2.831 1.00 97.81 231 ARG A N 1
ATOM 1680 C CA . ARG A 1 231 ? 8.305 -11.334 1.533 1.00 97.81 231 ARG A CA 1
ATOM 1681 C C . ARG A 1 231 ? 6.827 -11.020 1.669 1.00 97.81 231 ARG A C 1
ATOM 1683 O O . ARG A 1 231 ? 6.215 -11.383 2.663 1.00 97.81 231 ARG A O 1
ATOM 1690 N N . ILE A 1 232 ? 6.236 -10.396 0.662 1.00 98.69 232 ILE A N 1
ATOM 1691 C CA . ILE A 1 232 ? 4.789 -10.214 0.579 1.00 98.69 232 ILE A CA 1
ATOM 1692 C C . ILE A 1 232 ? 4.224 -11.312 -0.318 1.00 98.69 232 ILE A C 1
ATOM 1694 O O . ILE A 1 232 ? 4.630 -11.435 -1.477 1.00 98.69 232 ILE A O 1
ATOM 1698 N N . ILE A 1 233 ? 3.311 -12.101 0.233 1.00 98.56 233 ILE A N 1
ATOM 1699 C CA . ILE A 1 233 ? 2.653 -13.246 -0.405 1.00 98.56 233 ILE A CA 1
ATOM 1700 C C . ILE A 1 233 ? 1.130 -13.129 -0.265 1.00 98.56 233 ILE A C 1
ATOM 1702 O O . ILE A 1 233 ? 0.649 -12.235 0.434 1.00 98.56 233 ILE A O 1
ATOM 1706 N N . LEU A 1 234 ? 0.386 -13.998 -0.955 1.00 97.00 234 LEU A N 1
ATOM 1707 C CA . LEU A 1 234 ? -1.057 -14.191 -0.760 1.00 97.00 234 LEU A CA 1
ATOM 1708 C C . LEU A 1 234 ? -1.337 -15.365 0.177 1.00 97.00 234 LEU A C 1
ATOM 1710 O O . LEU A 1 234 ? -0.531 -16.322 0.153 1.00 97.00 234 LEU A O 1
#

pLDDT: mean 95.68, std 5.19, range [57.75, 98.88]

Sequence (234 aa):
MRIDVFATPVGLPPAIQETAAVMIDVFRASTTITTALASGARCVLPVTDVEQAVRLIEPYRSDEAVLGGERDSLRIDGFALGNSPAEYSRDAVAGRVVVFTTTNGTAALAAIAGARRVLVGCFLNLAAVAAALAGEPDITIVCAGNAGRFSLEDFACAGALVARLAPRTTQMGDGALAARAVWRSLGRSLNQNLLATEHARRLSRLGFAADLELALRIDSIPVVPQLAEGRIIL

Mean predicted aligned error: 3.02 Å

Foldseek 3Di:
DEEEEAQALPPDDPVLLAAAEEEFDLVFQLVQLLLLQLLAAQWEQQDADPVVLVVVCVVDDPVAEFEEEDDPQDTDPPGPYYRQSVCNHNVNGHNHYYYYYYNFRSVSCVSSVSHPWYWYDAQQALVLQLVVCLPTPYYYYHYRADNRHGDLRRLLRLLSSLVSNDDPPYHYDPSNVVSVVSVVVCVVPVLVRNCPDPSNVSCVVVVNVVSSVSSNHHNNRNDIFIDDPSITHD

Nearest PDB structures (foldseek):
  1vr0-assembly1_A  TM=9.564E-01  e=2.823E-25  Clostridium acetobutylicum
  2yzo-assembly1_A  TM=9.063E-01  e=1.066E-21  Thermotoga maritima MSB8
  2z0j-assembly4_G  TM=8.561E-01  e=4.606E-17  Thermus thermophilus HB8
  4n0n-assembly1_A  TM=2.706E-01  e=5.871E+00  Equine arteritis virus Bucyrus

Secondary structure (DSSP, 8-state):
-EEEEESSSTT--GGGGGSEEEEE-TTTHHHHHHHHHHTT-SEEEEESSHHHHHHHHTTS-TTTEEEEEEETTEEPTT-SB-S-GGG--HHHHTT-EEEEE-SSHHHHHHHHTTSSEEEEE-GGGHHHHHHHHTT-SEEEEEE--BTTB--HHHHHHHHHHHHHH--TT-EE-HHHHHHHHHHHHHGGGHHHHHTTSHHHHHHHHTT-HHHHHHHT-SS------EEETTEEE-

InterPro domains:
  IPR005238 ComB-like [MF_00490] (5-234)
  IPR005238 ComB-like [PF04029] (17-229)
  IPR005238 ComB-like [PTHR37311] (19-232)
  IPR036702 ComB-like superfamily [G3DSA:3.90.1560.10] (1-233)
  IPR036702 ComB-like superfamily [SSF142823] (1-232)

Solvent-accessible surface area (backbone atoms only — not comparable to full-atom values): 11791 Å² total; per-residue (Å²): 78,38,36,39,37,37,55,32,56,74,85,68,62,85,70,45,39,79,16,42,30,31,37,22,20,35,93,31,49,25,33,24,54,50,35,26,46,75,28,38,24,60,29,35,37,65,28,72,45,70,68,57,40,54,64,68,47,66,86,50,53,83,85,45,36,45,44,30,18,29,54,99,85,36,54,42,90,93,43,83,30,41,54,50,38,82,65,33,36,44,92,71,26,46,69,11,36,33,33,31,30,32,81,30,38,28,46,30,43,62,72,45,63,69,20,70,36,33,34,53,36,28,37,31,18,38,63,39,44,33,62,76,47,71,83,50,57,36,37,38,38,32,14,20,29,52,94,86,35,80,32,70,59,21,34,29,42,50,6,50,39,49,63,70,61,49,62,98,81,54,47,62,39,70,42,33,54,49,20,31,52,47,18,69,64,40,59,84,46,42,66,72,55,46,57,66,34,74,66,42,48,50,39,39,76,73,70,40,50,68,48,55,62,57,38,66,36,68,59,76,41,85,55,53,37,31,59,55,98,73,30,33,34,118

Radius of gyration: 16.4 Å; Cα contacts (8 Å, |Δi|>4): 540; chains: 1; bounding box: 43×34×40 Å